Protein AF-A0AAV6KVK3-F1 (afdb_monomer)

Organism: NCBI:txid479676

Radius of gyration: 30.74 Å; Cα contacts (8 Å, |Δi|>4): 197; chains: 1; bounding box: 68×106×63 Å

Mean predicted aligned error: 17.05 Å

Sequence (224 aa):
MAGVLNLAPPPIFRPIPIRRHPKTTRFSIRSSAEVSETPLASVSTKEEEESKLGFAAPPNFKPPQPKRFSVRPDKILDIMGAALAIFFRLGTGALVSGYSGSLVAKNEIPPDKYALEIAGFKLKETSKLGPRPEKPIEIYEFESCPFCRKVREIVAVLDLDVLFYPCPRNGPNFRPKVGQMGGKQQFPYMVDPNTGVAMYESDDIIKYLVGKYGMCSYASVFSM

InterPro domains:
  IPR004045 Glutathione S-transferase, N-terminal [PF13417] (140-214)
  IPR004045 Glutathione S-transferase, N-terminal [PS50404] (135-217)
  IPR011767 Glutaredoxin active site [PS00195] (139-155)
  IPR036249 Thioredoxin-like superfamily [SSF52833] (136-216)

Secondary structure (DSSP, 8-state):
-------PPPP--PPP---------------------------------------PPPTT--PPP-------GGGHHHHHHHHHHHHHHHHGGGGSTTEEEEEE-TTSS-TTS--EEETTEEEEEEE--PPPPSSPEEEEE-TT-HHHHHHHHHHHHHT--EEEEE--TT-SSHHHHHHHHHSS--S-EEEETTTTEEE--HHHHHHHHHHHHS-TTTTTTS--

Solvent-accessible surface area (backbone atoms only — not comparable to full-atom values): 14871 Å² total; per-residue (Å²): 138,89,85,82,86,81,80,79,82,79,86,81,80,77,83,75,88,76,82,76,76,85,78,85,76,82,78,83,80,84,75,89,74,90,76,83,87,82,80,92,81,92,80,92,78,90,80,91,80,89,77,87,78,77,85,70,74,61,100,78,70,72,81,76,78,93,68,81,93,69,84,57,80,93,46,51,64,62,51,52,59,60,49,47,59,55,54,54,64,62,51,55,56,75,73,41,84,52,55,45,77,41,85,40,63,77,87,79,61,60,87,92,54,85,58,52,76,54,98,84,38,28,36,41,68,44,64,69,69,38,68,76,75,93,53,62,32,38,35,38,29,33,91,92,37,71,50,27,48,54,41,52,53,49,40,60,75,62,66,57,71,62,47,75,43,75,31,55,91,88,39,84,68,55,40,55,50,41,29,72,74,70,71,46,85,63,70,29,32,40,38,32,78,79,79,70,50,68,50,61,53,42,68,57,50,46,52,48,48,36,67,69,34,31,43,87,78,51,49,69,71,76,73,116

Nearest PDB structures (foldseek):
  1dug-assembly1_B  TM=7.288E-01  e=2.361E-03  Schistosoma japonicum
  4wr4-assembly1_A  TM=7.186E-01  e=2.515E-03  Schistosoma japonicum
  1m99-assembly1_A  TM=7.186E-01  e=4.734E-03  Schistosoma japonicum
  1u88-assembly1_B  TM=7.337E-01  e=6.097E-03  Schistosoma japonicum
  3d0z-assembly1_A-2  TM=7.111E-01  e=7.370E-03  Schistosoma japonicum

pLDDT: mean 75.21, std 20.69, range [25.39, 95.62]

Structure (mmCIF, N/CA/C/O backbone):
data_AF-A0AAV6KVK3-F1
#
_entry.id   AF-A0AAV6KVK3-F1
#
loop_
_atom_site.group_PDB
_atom_site.id
_atom_site.type_symbol
_atom_site.label_atom_id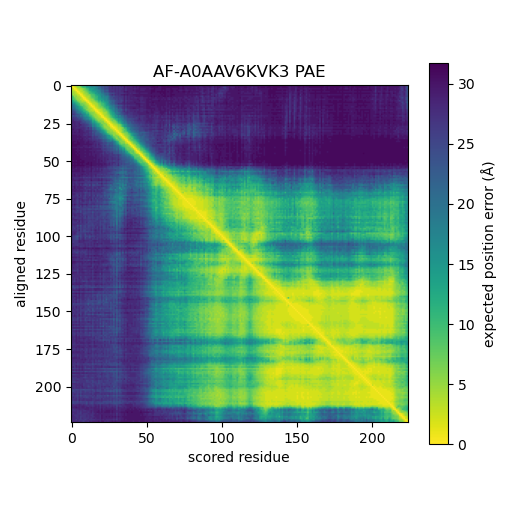
_atom_site.label_alt_id
_atom_site.label_comp_id
_atom_site.label_asym_id
_atom_site.label_entity_id
_atom_site.label_seq_id
_atom_site.pdbx_PDB_ins_code
_atom_site.Cartn_x
_atom_site.Cartn_y
_atom_site.Cartn_z
_atom_site.occupancy
_atom_site.B_iso_or_equiv
_atom_site.auth_seq_id
_atom_site.auth_comp_id
_atom_site.auth_asym_id
_atom_site.auth_atom_id
_atom_site.pdbx_PDB_model_num
ATOM 1 N N . MET A 1 1 ? -2.374 -56.422 3.377 1.00 42.97 1 MET A N 1
ATOM 2 C CA . MET A 1 1 ? -1.068 -56.297 2.699 1.00 42.97 1 MET A CA 1
ATOM 3 C C . MET A 1 1 ? -0.866 -54.831 2.378 1.00 42.97 1 MET A C 1
ATOM 5 O O . MET A 1 1 ? -1.620 -54.277 1.592 1.00 42.97 1 MET A O 1
ATOM 9 N N . ALA A 1 2 ? 0.029 -54.203 3.134 1.00 36.38 2 ALA A N 1
ATOM 10 C CA . ALA A 1 2 ? 0.294 -52.772 3.161 1.00 36.38 2 ALA A CA 1
ATOM 11 C C . ALA A 1 2 ? 1.208 -52.326 2.010 1.00 36.38 2 ALA A C 1
ATOM 13 O O . ALA A 1 2 ? 1.953 -53.137 1.466 1.00 36.38 2 ALA A O 1
ATOM 14 N N . GLY A 1 3 ? 1.196 -51.026 1.708 1.00 34.50 3 GLY A N 1
ATOM 15 C CA . GLY A 1 3 ? 2.191 -50.408 0.833 1.00 34.50 3 GLY A CA 1
ATOM 16 C C . GLY A 1 3 ? 1.940 -48.929 0.538 1.00 34.50 3 GLY A C 1
ATOM 17 O O . GLY A 1 3 ? 1.851 -48.561 -0.625 1.00 34.50 3 GLY A O 1
ATOM 18 N N . VAL A 1 4 ? 1.803 -48.080 1.565 1.00 43.75 4 VAL A N 1
ATOM 19 C CA . VAL A 1 4 ? 1.846 -46.614 1.399 1.00 43.75 4 VAL A CA 1
ATOM 20 C C . VAL A 1 4 ? 3.298 -46.172 1.570 1.00 43.75 4 VAL A C 1
ATOM 22 O O . VAL A 1 4 ? 3.869 -46.311 2.651 1.00 43.75 4 VAL A O 1
ATOM 25 N N . LEU A 1 5 ? 3.912 -45.679 0.494 1.00 42.28 5 LEU A N 1
ATOM 26 C CA . LEU A 1 5 ? 5.268 -45.133 0.512 1.00 42.28 5 LEU A CA 1
ATOM 27 C C . LEU A 1 5 ? 5.240 -43.722 1.118 1.00 42.28 5 LEU A C 1
ATOM 29 O O . LEU A 1 5 ? 4.904 -42.750 0.447 1.00 42.28 5 LEU A O 1
ATOM 33 N N . ASN A 1 6 ? 5.595 -43.623 2.400 1.00 38.41 6 ASN A N 1
ATOM 34 C CA . ASN A 1 6 ? 5.899 -42.361 3.071 1.00 38.41 6 ASN A CA 1
ATOM 35 C C . ASN A 1 6 ? 7.279 -41.862 2.617 1.00 38.41 6 ASN A C 1
ATOM 37 O O . ASN A 1 6 ? 8.305 -42.419 3.006 1.00 38.41 6 ASN A O 1
ATOM 41 N N . LEU A 1 7 ? 7.307 -40.799 1.813 1.00 49.25 7 LEU A N 1
ATOM 42 C CA . LEU A 1 7 ? 8.523 -40.038 1.528 1.00 49.25 7 LEU A CA 1
ATOM 43 C C . LEU A 1 7 ? 8.747 -39.024 2.657 1.00 49.25 7 LEU A C 1
ATOM 45 O O . LEU A 1 7 ? 7.951 -38.108 2.851 1.00 49.25 7 LEU A O 1
ATOM 49 N N . ALA A 1 8 ? 9.825 -39.210 3.418 1.00 58.47 8 ALA A N 1
ATOM 50 C CA . ALA A 1 8 ? 10.253 -38.274 4.451 1.00 58.47 8 ALA A CA 1
ATOM 51 C C . ALA A 1 8 ? 10.745 -36.947 3.829 1.00 58.47 8 ALA A C 1
ATOM 53 O O . ALA A 1 8 ? 11.408 -36.977 2.788 1.00 58.47 8 ALA A O 1
ATOM 54 N N . PRO A 1 9 ? 10.477 -35.784 4.452 1.00 60.78 9 PRO A N 1
ATOM 55 C CA . PRO A 1 9 ? 11.037 -34.515 4.001 1.00 60.78 9 PRO A CA 1
ATOM 56 C C . PRO A 1 9 ? 12.553 -34.451 4.280 1.00 60.78 9 PRO A C 1
ATOM 58 O O . PRO A 1 9 ? 13.013 -34.978 5.299 1.00 60.78 9 PRO A O 1
ATOM 61 N N . PRO A 1 10 ? 13.353 -33.806 3.409 1.00 54.22 10 PRO A N 1
ATOM 62 C CA . PRO A 1 10 ? 14.794 -33.685 3.608 1.00 54.22 10 PRO A CA 1
ATOM 63 C C . PRO A 1 10 ? 15.118 -32.771 4.805 1.00 54.22 10 PRO A C 1
ATOM 65 O O . PRO A 1 10 ? 14.350 -31.853 5.110 1.00 54.22 10 PRO A O 1
ATOM 68 N N . PRO A 1 11 ? 16.261 -32.975 5.487 1.00 50.62 11 PRO A N 1
ATOM 69 C CA . PRO A 1 11 ? 16.630 -32.172 6.643 1.00 50.62 11 PRO A CA 1
ATOM 70 C C . PRO A 1 11 ? 16.890 -30.717 6.236 1.00 50.62 11 PRO A C 1
ATOM 72 O O . PRO A 1 11 ? 17.689 -30.419 5.348 1.00 50.62 11 PRO A O 1
ATOM 75 N N . ILE A 1 12 ? 16.214 -29.810 6.937 1.00 58.47 12 ILE A N 1
ATOM 76 C CA . ILE A 1 12 ? 16.387 -28.361 6.849 1.00 58.47 12 ILE A CA 1
ATOM 77 C C . ILE A 1 12 ? 17.831 -28.026 7.244 1.00 58.47 12 ILE A C 1
ATOM 79 O O . ILE A 1 12 ? 18.221 -28.157 8.407 1.00 58.47 12 ILE A O 1
ATOM 83 N N . PHE A 1 13 ? 18.631 -27.585 6.274 1.00 47.28 13 PHE A N 1
ATOM 84 C CA . PHE A 1 13 ? 19.954 -27.019 6.521 1.00 47.28 13 PHE A CA 1
ATOM 85 C C . PHE A 1 13 ? 19.815 -25.783 7.422 1.00 47.28 13 PHE A C 1
ATOM 87 O O . PHE A 1 13 ? 19.277 -24.753 7.017 1.00 47.28 13 PHE A O 1
ATOM 94 N N . ARG A 1 14 ? 20.311 -25.877 8.661 1.00 54.59 14 ARG A N 1
ATOM 95 C CA . ARG A 1 14 ? 20.495 -24.715 9.542 1.00 54.59 14 ARG A CA 1
ATOM 96 C C . ARG A 1 14 ? 21.568 -23.794 8.943 1.00 54.59 14 ARG A C 1
ATOM 98 O O . ARG A 1 14 ? 22.664 -24.281 8.655 1.00 54.59 14 ARG A O 1
ATOM 105 N N . PRO A 1 15 ? 21.329 -22.479 8.804 1.00 46.59 15 PRO A N 1
ATOM 106 C CA . PRO A 1 15 ? 22.382 -21.561 8.404 1.00 46.59 15 PRO A CA 1
ATOM 107 C C . PRO A 1 15 ? 23.372 -21.378 9.562 1.00 46.59 15 PRO A C 1
ATOM 109 O O . PRO A 1 15 ? 23.010 -20.977 10.667 1.00 46.59 15 PRO A O 1
ATOM 112 N N . ILE A 1 16 ? 24.640 -21.685 9.298 1.00 53.94 16 ILE A N 1
ATOM 113 C CA . ILE A 1 16 ? 25.778 -21.365 10.167 1.00 53.94 16 ILE A CA 1
ATOM 114 C C . ILE A 1 16 ? 25.924 -19.831 10.207 1.00 53.94 16 ILE A C 1
ATOM 116 O O . ILE A 1 16 ? 25.876 -19.202 9.144 1.00 53.94 16 ILE A O 1
ATOM 120 N N . PRO A 1 17 ? 26.137 -19.193 11.374 1.00 41.12 17 PRO A N 1
ATOM 121 C CA . PRO A 1 17 ? 26.372 -17.757 11.434 1.00 41.12 17 PRO A CA 1
ATOM 122 C C . PRO A 1 17 ? 27.777 -17.449 10.899 1.00 41.12 17 PRO A C 1
ATOM 124 O O . PRO A 1 17 ? 28.766 -17.458 11.629 1.00 41.12 17 PRO A O 1
ATOM 127 N N . ILE A 1 18 ? 27.882 -17.172 9.599 1.00 45.62 18 ILE A N 1
ATOM 128 C CA . ILE A 1 18 ? 29.111 -16.644 9.003 1.00 45.62 18 ILE A CA 1
ATOM 129 C C . ILE A 1 18 ? 29.182 -15.154 9.336 1.00 45.62 18 ILE A C 1
ATOM 131 O O . ILE A 1 18 ? 28.531 -14.315 8.712 1.00 45.62 18 ILE A O 1
ATOM 135 N N . ARG A 1 19 ? 30.008 -14.822 10.330 1.00 47.38 19 ARG A N 1
ATOM 136 C CA . ARG A 1 19 ? 30.410 -13.454 10.664 1.00 47.38 19 ARG A CA 1
ATOM 137 C C . ARG A 1 19 ? 31.233 -12.877 9.506 1.00 47.38 19 ARG A C 1
ATOM 139 O O . ARG A 1 19 ? 32.449 -13.038 9.450 1.00 47.38 19 ARG A O 1
ATOM 146 N N . ARG A 1 20 ? 30.573 -12.220 8.549 1.00 43.16 20 ARG A N 1
ATOM 147 C CA . ARG A 1 20 ? 31.251 -11.466 7.485 1.00 43.16 20 ARG A CA 1
ATOM 148 C C . ARG A 1 20 ? 31.779 -10.155 8.066 1.00 43.16 20 ARG A C 1
ATOM 150 O O . ARG A 1 20 ? 31.014 -9.228 8.306 1.00 43.16 20 ARG A O 1
ATOM 157 N N . HIS A 1 21 ? 33.088 -10.072 8.281 1.00 49.44 21 HIS A N 1
ATOM 158 C CA . HIS A 1 21 ? 33.758 -8.778 8.389 1.00 49.44 21 HIS A CA 1
ATOM 159 C C . HIS A 1 21 ? 33.694 -8.082 7.020 1.00 49.44 21 HIS A C 1
ATOM 161 O O . HIS A 1 21 ? 34.119 -8.684 6.028 1.00 49.44 21 HIS A O 1
ATOM 167 N N . PRO A 1 22 ? 33.192 -6.840 6.923 1.00 44.16 22 PRO A N 1
ATOM 168 C CA . PRO A 1 22 ? 33.262 -6.098 5.677 1.00 44.16 22 PRO A CA 1
ATOM 169 C C . PRO A 1 22 ? 34.723 -5.707 5.431 1.00 44.16 22 PRO A C 1
ATOM 171 O O . PRO A 1 22 ? 35.272 -4.849 6.117 1.00 44.16 22 PRO A O 1
ATOM 174 N N . LYS A 1 23 ? 35.371 -6.337 4.446 1.00 43.97 23 LYS A N 1
ATOM 175 C CA . LYS A 1 23 ? 36.558 -5.746 3.822 1.00 43.97 23 LYS A CA 1
ATOM 176 C C . LYS A 1 23 ? 36.054 -4.647 2.896 1.00 43.97 23 LYS A C 1
ATOM 178 O O . LYS A 1 23 ? 35.509 -4.923 1.833 1.00 43.97 23 LYS A O 1
ATOM 183 N N . THR A 1 24 ? 36.194 -3.404 3.332 1.00 44.03 24 THR A N 1
ATOM 184 C CA . THR A 1 24 ? 35.988 -2.203 2.524 1.00 44.03 24 THR A CA 1
ATOM 185 C C . THR A 1 24 ? 37.084 -2.114 1.463 1.00 44.03 24 THR A C 1
ATOM 187 O O . THR A 1 24 ? 38.052 -1.372 1.597 1.00 44.03 24 THR A O 1
ATOM 190 N N . THR A 1 25 ? 36.952 -2.868 0.375 1.00 46.03 25 THR A N 1
ATOM 191 C CA . THR A 1 25 ? 37.690 -2.587 -0.857 1.00 46.03 25 THR A CA 1
ATOM 192 C C . THR A 1 25 ? 36.975 -1.459 -1.590 1.00 46.03 25 THR A C 1
ATOM 194 O O . THR A 1 25 ? 36.044 -1.671 -2.362 1.00 46.03 25 THR A O 1
ATOM 197 N N . ARG A 1 26 ? 37.398 -0.220 -1.316 1.00 41.06 26 ARG A N 1
ATOM 198 C CA . ARG A 1 26 ? 37.042 0.940 -2.140 1.00 41.06 26 ARG A CA 1
ATOM 199 C C . ARG A 1 26 ? 37.716 0.783 -3.505 1.00 41.06 26 ARG A C 1
ATOM 201 O O . ARG A 1 26 ? 38.859 1.191 -3.674 1.00 41.06 26 ARG A O 1
ATOM 208 N N . PHE A 1 27 ? 37.016 0.210 -4.477 1.00 43.81 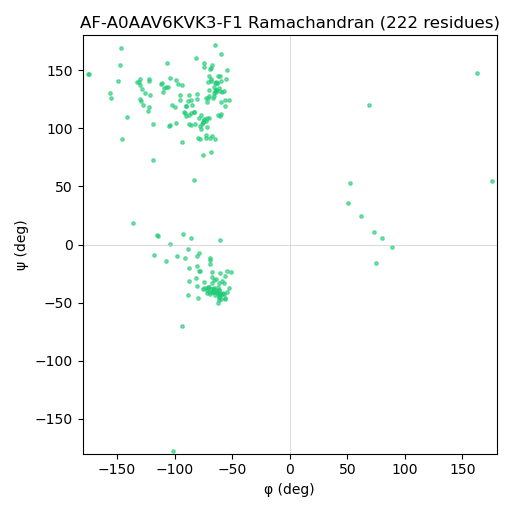27 PHE A N 1
ATOM 209 C CA . PHE A 1 27 ? 37.351 0.433 -5.880 1.00 43.81 27 PHE A CA 1
ATOM 210 C C . PHE A 1 27 ? 36.712 1.753 -6.312 1.00 43.81 27 PHE A C 1
ATOM 212 O O . PHE A 1 27 ? 35.501 1.852 -6.482 1.00 43.81 27 PHE A O 1
ATOM 219 N N . SER A 1 28 ? 37.542 2.790 -6.424 1.00 40.41 28 SER A N 1
ATOM 220 C CA . SER A 1 28 ? 37.165 4.055 -7.048 1.00 40.41 28 SER A CA 1
ATOM 221 C C . SER A 1 28 ? 37.229 3.878 -8.562 1.00 40.41 28 SER A C 1
ATOM 223 O O . SER A 1 28 ? 38.315 3.754 -9.127 1.00 40.41 28 SER A O 1
ATOM 225 N N . ILE A 1 29 ? 36.072 3.846 -9.222 1.00 47.53 29 ILE A N 1
ATOM 226 C CA . ILE A 1 29 ? 35.997 4.059 -10.667 1.00 47.53 29 ILE A CA 1
ATOM 227 C C . ILE A 1 29 ? 35.866 5.568 -10.860 1.00 47.53 29 ILE A C 1
ATOM 229 O O . ILE A 1 29 ? 34.814 6.156 -10.613 1.00 47.53 29 ILE A O 1
ATOM 233 N N . ARG A 1 30 ? 36.967 6.207 -11.264 1.00 35.94 30 ARG A N 1
ATOM 234 C CA . ARG A 1 30 ? 37.002 7.630 -11.603 1.00 35.94 30 ARG A CA 1
ATOM 235 C C . ARG A 1 30 ? 36.295 7.830 -12.945 1.00 35.94 30 ARG A C 1
ATOM 237 O O . ARG A 1 30 ? 36.893 7.668 -14.002 1.00 35.94 30 ARG A O 1
ATOM 244 N N . SER A 1 31 ? 35.009 8.159 -12.882 1.00 38.66 31 SER A N 1
ATOM 245 C CA . SER A 1 31 ? 34.254 8.726 -13.999 1.00 38.66 31 SER A CA 1
ATOM 246 C C . SER A 1 31 ? 34.711 10.168 -14.206 1.00 38.66 31 SER A C 1
ATOM 248 O O . SER A 1 31 ? 34.373 11.042 -13.409 1.00 38.66 31 SER A O 1
ATOM 250 N N . SER A 1 32 ? 35.483 10.428 -15.258 1.00 44.66 32 SER A N 1
ATOM 251 C CA . SER A 1 32 ? 35.727 11.793 -15.725 1.00 44.66 32 SER A CA 1
ATOM 252 C C . SER A 1 32 ? 34.506 12.255 -16.515 1.00 44.66 32 SER A C 1
ATOM 254 O O . SER A 1 32 ? 34.414 12.021 -17.717 1.00 44.66 32 SER A O 1
ATOM 256 N N . ALA A 1 33 ? 33.553 12.872 -15.823 1.00 41.25 33 ALA A N 1
ATOM 257 C CA . ALA A 1 33 ? 32.549 13.721 -16.442 1.00 41.25 33 ALA A CA 1
ATOM 258 C C . ALA A 1 33 ? 32.945 15.167 -16.132 1.00 41.25 33 ALA A C 1
ATOM 260 O O . ALA A 1 33 ? 32.767 15.636 -15.010 1.00 41.25 33 ALA A O 1
ATOM 261 N N . GLU A 1 34 ? 33.539 15.849 -17.108 1.00 35.62 34 GLU A N 1
ATOM 262 C CA . GLU A 1 34 ? 33.548 17.308 -17.114 1.00 35.62 34 GLU A CA 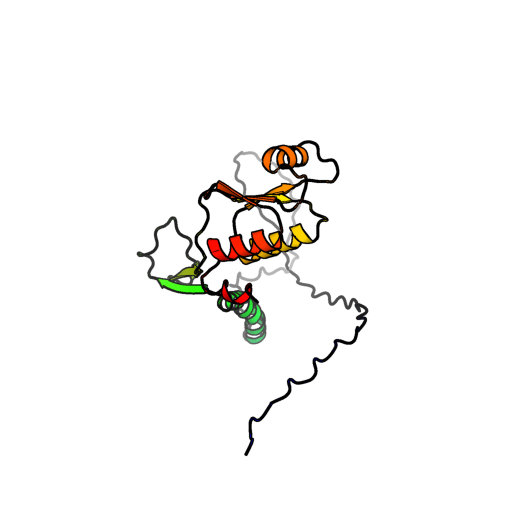1
ATOM 263 C C . GLU A 1 34 ? 32.140 17.756 -17.503 1.00 35.62 34 GLU A C 1
ATOM 265 O O . GLU A 1 34 ? 31.709 17.591 -18.644 1.00 35.62 34 GLU A O 1
ATOM 270 N N . VAL A 1 35 ? 31.408 18.275 -16.523 1.00 38.16 35 VAL A N 1
ATOM 271 C CA . VAL A 1 35 ? 30.172 19.021 -16.735 1.00 38.16 35 VAL A CA 1
ATOM 272 C C . VAL A 1 35 ? 30.441 20.405 -16.175 1.00 38.16 35 VAL A C 1
ATOM 274 O O . VAL A 1 35 ? 30.487 20.582 -14.962 1.00 38.16 35 VAL A O 1
ATOM 277 N N . SER A 1 36 ? 30.672 21.367 -17.064 1.00 33.94 36 SER A N 1
ATOM 278 C CA . SER A 1 36 ? 30.570 22.774 -16.700 1.00 33.94 36 SER A CA 1
ATOM 279 C C . SER A 1 36 ? 29.135 23.200 -16.966 1.00 33.94 36 SER A C 1
ATOM 281 O O . SER A 1 36 ? 28.620 23.069 -18.078 1.00 33.94 36 SER A O 1
ATOM 283 N N . GLU A 1 37 ? 28.489 23.630 -15.894 1.00 34.91 37 GLU A N 1
ATOM 284 C CA . GLU A 1 37 ? 27.109 24.071 -15.833 1.00 34.91 37 GLU A CA 1
ATOM 285 C C . GLU A 1 37 ? 26.867 25.264 -16.762 1.00 34.91 37 GLU A C 1
ATOM 287 O O . GLU A 1 37 ? 27.668 26.193 -16.852 1.00 34.91 37 GLU A O 1
ATOM 292 N N . THR A 1 38 ? 25.712 25.261 -17.412 1.00 40.56 38 THR A N 1
ATOM 293 C CA . THR A 1 38 ? 25.035 26.492 -17.813 1.00 40.56 38 THR A CA 1
ATOM 294 C C . THR A 1 38 ? 23.601 26.399 -17.317 1.00 40.56 38 THR A C 1
ATOM 296 O O . THR A 1 38 ? 22.945 25.382 -17.551 1.00 40.56 38 THR A O 1
ATOM 299 N N . PRO A 1 39 ? 23.070 27.458 -16.691 1.00 40.28 39 PRO A N 1
ATOM 300 C CA . PRO A 1 39 ? 21.661 27.755 -16.805 1.00 40.28 39 PRO A CA 1
ATOM 301 C C . PRO A 1 39 ? 21.462 29.019 -17.645 1.00 40.28 39 PRO A C 1
ATOM 303 O O . PRO A 1 39 ? 22.086 30.057 -17.430 1.00 40.28 39 PRO A O 1
ATOM 306 N N . LEU A 1 40 ? 20.554 28.905 -18.613 1.00 42.16 40 LEU A N 1
ATOM 307 C CA . LEU A 1 40 ? 19.901 30.030 -19.272 1.00 42.16 40 LEU A CA 1
ATOM 308 C C . LEU A 1 40 ? 19.050 30.809 -18.255 1.00 42.16 40 LEU A C 1
ATOM 310 O O . LEU A 1 40 ? 18.197 30.211 -17.602 1.00 42.16 40 LEU A O 1
ATOM 314 N N . ALA A 1 41 ? 19.172 32.137 -18.240 1.00 31.81 41 ALA A N 1
ATOM 315 C CA . ALA A 1 41 ? 18.045 33.042 -18.009 1.00 31.81 41 ALA A CA 1
ATOM 316 C C . ALA A 1 41 ? 18.324 34.415 -18.644 1.00 31.81 41 ALA A C 1
ATOM 318 O O . ALA A 1 41 ? 19.354 35.043 -18.424 1.00 31.81 41 ALA A O 1
ATOM 319 N N . SER A 1 42 ? 17.381 34.836 -19.474 1.00 41.94 42 SER A N 1
ATOM 320 C CA . SER A 1 42 ? 17.281 36.076 -20.244 1.00 41.94 42 SER A CA 1
ATOM 321 C C . SER A 1 42 ? 17.028 37.320 -19.385 1.00 41.94 42 SER A C 1
ATOM 323 O O . SER A 1 42 ? 16.059 37.288 -18.636 1.00 41.94 42 SER A O 1
ATOM 325 N N . VAL A 1 43 ? 17.759 38.427 -19.594 1.00 28.64 43 VAL A N 1
ATOM 326 C CA . VAL A 1 43 ? 17.309 39.818 -19.331 1.00 28.64 43 VAL A CA 1
ATOM 327 C C . VAL A 1 43 ? 18.116 40.804 -20.201 1.00 28.64 43 VAL A C 1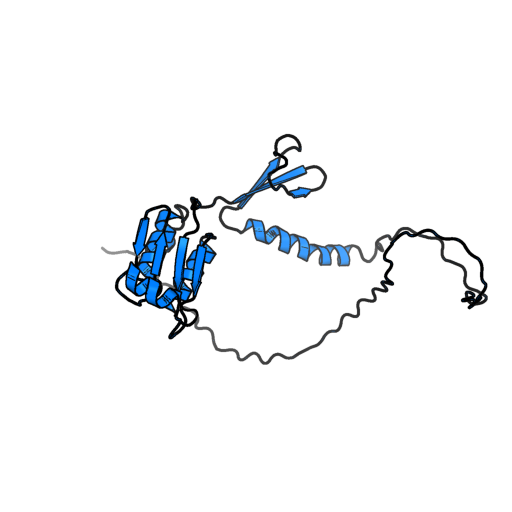
ATOM 329 O O . VAL A 1 43 ? 19.342 40.751 -20.240 1.00 28.64 43 VAL A O 1
ATOM 332 N N . SER A 1 44 ? 17.411 41.702 -20.900 1.00 38.91 44 SER A N 1
ATOM 333 C CA . SER A 1 44 ? 17.941 42.886 -21.599 1.00 38.91 44 SER A CA 1
ATOM 334 C C . SER A 1 44 ? 18.539 43.918 -20.641 1.00 38.91 44 SER A C 1
ATOM 336 O O . SER A 1 44 ? 17.848 44.265 -19.694 1.00 38.91 44 SER A O 1
ATOM 338 N N . THR A 1 45 ? 19.683 44.527 -20.988 1.00 25.39 45 THR A N 1
ATOM 339 C CA . THR A 1 45 ? 19.880 45.999 -21.060 1.00 25.39 45 THR A CA 1
ATOM 340 C C . THR A 1 45 ? 21.259 46.347 -21.631 1.00 25.39 45 THR A C 1
ATOM 342 O O . THR A 1 45 ? 22.222 45.611 -21.447 1.00 25.39 45 THR A O 1
ATOM 345 N N . LYS A 1 46 ? 21.306 47.464 -22.364 1.00 38.09 46 LYS A N 1
ATOM 346 C CA . LYS A 1 46 ? 22.491 48.113 -22.941 1.00 38.09 46 LYS A CA 1
ATOM 347 C C . LYS A 1 46 ? 23.484 48.540 -21.852 1.00 38.09 46 LYS A C 1
ATOM 349 O O . LYS A 1 46 ? 23.034 49.008 -20.817 1.00 38.09 46 LYS A O 1
ATOM 354 N N . GLU A 1 47 ? 24.779 48.457 -22.145 1.00 30.02 47 GLU A N 1
ATOM 355 C CA . GLU A 1 47 ? 25.754 49.566 -22.212 1.00 30.02 47 GLU A CA 1
ATOM 356 C C . GLU A 1 47 ? 27.188 49.019 -22.148 1.00 30.02 47 GLU A C 1
ATOM 358 O O . GLU A 1 47 ? 27.454 47.943 -21.617 1.00 30.02 47 GLU A O 1
ATOM 363 N N . GLU A 1 48 ? 28.070 49.734 -22.834 1.00 41.41 48 GLU A N 1
ATOM 364 C CA . GLU A 1 48 ? 29.493 49.471 -23.012 1.00 41.41 48 GLU A CA 1
ATOM 365 C C . GLU A 1 48 ? 30.234 49.521 -21.668 1.00 41.41 48 GLU A C 1
ATOM 367 O O . GLU A 1 48 ? 29.977 50.422 -20.884 1.00 41.41 48 GLU A O 1
ATOM 372 N N . GLU A 1 49 ? 31.182 48.608 -21.425 1.00 32.66 49 GLU A N 1
ATOM 373 C CA . GLU A 1 49 ? 32.543 48.979 -21.005 1.00 32.66 49 GLU A CA 1
ATOM 374 C C . GLU A 1 49 ? 33.486 47.769 -20.907 1.00 32.66 49 GLU A C 1
ATOM 376 O O . GLU A 1 49 ? 33.121 46.626 -20.633 1.00 32.66 49 GLU A O 1
ATOM 381 N N . GLU A 1 50 ? 34.739 48.054 -21.226 1.00 47.06 50 GLU A N 1
ATOM 382 C CA . GLU A 1 50 ? 35.829 47.152 -21.548 1.00 47.06 50 GLU A CA 1
ATOM 383 C C . GLU A 1 50 ? 36.487 46.552 -20.290 1.00 47.06 50 GLU A C 1
ATOM 385 O O . GLU A 1 50 ? 37.005 47.268 -19.441 1.00 47.06 50 GLU A O 1
ATOM 390 N N . SER A 1 51 ? 36.575 45.219 -20.199 1.00 36.31 51 SER A N 1
ATOM 391 C CA . SER A 1 51 ? 37.645 44.562 -19.429 1.00 36.31 51 SER A CA 1
ATOM 392 C C . SER A 1 51 ? 38.068 43.245 -20.089 1.00 36.31 51 SER A C 1
ATOM 394 O O . SER A 1 51 ? 37.528 42.162 -19.871 1.00 36.31 51 SER A O 1
ATOM 396 N N . LYS A 1 52 ? 39.072 43.353 -20.966 1.00 48.06 52 LYS A N 1
ATOM 397 C CA . LYS A 1 52 ? 39.765 42.226 -21.600 1.00 48.06 52 LYS A CA 1
ATOM 398 C C . LYS A 1 52 ? 40.602 41.469 -20.561 1.00 48.06 52 LYS A C 1
ATOM 400 O O . LYS A 1 52 ? 41.783 41.756 -20.392 1.00 48.06 52 LYS A O 1
ATOM 405 N N . LEU A 1 53 ? 40.037 40.440 -19.935 1.00 45.00 53 LEU A N 1
ATOM 406 C CA . LEU A 1 53 ? 40.830 39.293 -19.480 1.00 45.00 53 LEU A CA 1
ATOM 407 C C . LEU A 1 53 ? 40.792 38.239 -20.589 1.00 45.00 53 LEU A C 1
ATOM 409 O O . LEU A 1 53 ? 39.900 37.399 -20.669 1.00 45.00 53 LEU A O 1
ATOM 413 N N . GLY A 1 54 ? 41.740 38.365 -21.518 1.00 46.56 54 GLY A N 1
ATOM 414 C CA . GLY A 1 54 ? 41.843 37.515 -22.697 1.00 46.56 54 GLY A CA 1
ATOM 415 C C . GLY A 1 54 ? 42.302 36.108 -22.338 1.00 46.56 54 GLY A C 1
ATOM 416 O O . GLY A 1 54 ? 43.497 35.865 -22.187 1.00 46.56 54 GLY A O 1
ATOM 417 N N . PHE A 1 55 ? 41.371 35.156 -22.275 1.00 59.19 55 PHE A N 1
ATOM 418 C CA . PHE A 1 55 ? 41.718 33.741 -22.369 1.00 59.19 55 PHE A CA 1
ATOM 419 C C . PHE A 1 55 ? 42.029 33.418 -23.838 1.00 59.19 55 PHE A C 1
ATOM 421 O O . PHE A 1 55 ? 41.194 32.913 -24.587 1.00 59.19 55 PHE A O 1
ATOM 428 N N . ALA A 1 56 ? 43.219 33.811 -24.291 1.00 71.62 56 ALA A N 1
ATOM 429 C CA . ALA A 1 56 ? 43.701 33.456 -25.616 1.00 71.62 56 ALA A CA 1
ATOM 430 C C . ALA A 1 56 ? 44.070 31.969 -25.616 1.00 71.62 56 ALA A C 1
ATOM 432 O O . ALA A 1 56 ? 44.848 31.511 -24.777 1.00 71.62 56 ALA A O 1
ATOM 433 N N . ALA A 1 57 ? 43.503 31.208 -26.554 1.00 73.69 57 ALA A N 1
ATOM 434 C CA . ALA A 1 57 ? 43.902 29.824 -26.759 1.00 73.69 57 ALA A CA 1
ATOM 435 C C . ALA A 1 57 ? 45.425 29.764 -27.010 1.00 73.69 57 ALA A C 1
ATOM 437 O O . ALA A 1 57 ? 45.966 30.664 -27.661 1.00 73.69 57 ALA A O 1
ATOM 438 N N . PRO A 1 58 ? 46.137 28.742 -26.497 1.00 83.00 58 PRO A N 1
ATOM 439 C CA . PRO A 1 58 ? 47.583 28.649 -26.659 1.00 83.00 58 PRO A CA 1
ATOM 440 C C . PRO A 1 58 ? 47.963 28.719 -28.147 1.00 83.00 58 PRO A C 1
ATOM 442 O O . PRO A 1 58 ? 47.183 28.260 -28.986 1.00 83.00 58 PRO A O 1
ATOM 445 N N . PRO A 1 59 ? 49.157 29.239 -28.492 1.00 80.38 59 PRO A N 1
ATOM 446 C CA . PRO A 1 59 ? 49.535 29.676 -29.847 1.00 80.38 59 PRO A CA 1
ATOM 447 C C . PRO A 1 59 ? 49.517 28.597 -30.954 1.00 80.38 59 PRO A C 1
ATOM 449 O O . PRO A 1 59 ? 49.860 28.889 -32.091 1.00 80.38 59 PRO A O 1
ATOM 452 N N . ASN A 1 60 ? 49.094 27.363 -30.658 1.00 80.75 60 ASN A N 1
ATOM 453 C CA . ASN A 1 60 ? 48.928 26.252 -31.599 1.00 80.75 60 ASN A CA 1
ATOM 454 C C . ASN A 1 60 ? 47.613 25.460 -31.402 1.00 80.75 60 ASN A C 1
ATOM 456 O O . ASN A 1 60 ? 47.501 24.319 -31.858 1.00 80.75 60 ASN A O 1
ATOM 460 N N . PHE A 1 61 ? 46.605 26.016 -30.722 1.00 81.81 61 PHE A N 1
ATOM 461 C CA . PHE A 1 61 ? 45.324 25.332 -30.524 1.00 81.81 61 PHE A CA 1
ATOM 462 C C . PHE A 1 61 ? 44.489 25.347 -31.808 1.00 81.81 61 PHE A C 1
ATOM 464 O O . PHE A 1 61 ? 43.906 26.361 -32.186 1.00 81.81 61 PHE A O 1
ATOM 471 N N . LYS A 1 62 ? 44.412 24.199 -32.484 1.00 84.00 62 LYS A N 1
ATOM 472 C CA . LYS A 1 62 ? 43.463 23.990 -33.580 1.00 84.00 62 LYS A CA 1
ATOM 473 C C . LYS A 1 62 ? 42.138 23.521 -32.974 1.00 84.00 62 LYS A C 1
ATOM 475 O O . LYS A 1 62 ? 42.121 22.413 -32.434 1.00 84.00 62 LYS A O 1
ATOM 480 N N . PRO A 1 63 ? 41.048 24.310 -33.038 1.00 82.81 63 PRO A N 1
ATOM 481 C CA . PRO A 1 63 ? 39.765 23.858 -32.524 1.00 82.81 63 PRO A CA 1
ATOM 482 C C . PRO A 1 63 ? 39.353 22.589 -33.287 1.00 82.81 63 PRO A C 1
ATOM 484 O O . PRO A 1 63 ? 39.318 22.606 -34.523 1.00 82.81 63 PRO A O 1
ATOM 487 N N . PRO A 1 64 ? 39.102 21.462 -32.598 1.00 83.81 64 PRO A N 1
ATOM 488 C CA . PRO A 1 64 ? 38.663 20.251 -33.268 1.00 83.81 64 PRO A CA 1
ATOM 489 C C . PRO A 1 64 ? 37.295 20.501 -33.901 1.00 83.81 64 PRO A C 1
ATOM 491 O O . PRO A 1 64 ? 36.432 21.148 -33.306 1.00 83.81 64 PRO A O 1
ATOM 494 N N . GLN A 1 65 ? 37.086 19.986 -35.112 1.00 85.50 65 GLN A N 1
ATOM 495 C CA . GLN A 1 65 ? 35.777 20.094 -35.748 1.00 85.50 65 GLN A CA 1
ATOM 496 C C . GLN A 1 65 ? 34.730 19.370 -34.888 1.00 85.50 65 GLN A C 1
ATOM 498 O O . GLN A 1 65 ? 34.990 18.248 -34.435 1.00 85.50 65 GLN A O 1
ATOM 503 N N . PRO A 1 66 ? 33.553 19.977 -34.659 1.00 87.19 66 PRO A N 1
ATOM 504 C CA . PRO A 1 66 ? 32.504 19.359 -33.866 1.00 87.19 66 PRO A CA 1
ATOM 505 C C . PRO A 1 66 ? 32.052 18.068 -34.553 1.00 87.19 66 PRO A C 1
ATOM 507 O O . PRO A 1 66 ? 31.455 18.082 -35.628 1.00 87.19 66 PRO A O 1
ATOM 510 N N . LYS A 1 67 ? 32.357 16.929 -33.932 1.00 84.88 67 LYS A N 1
ATOM 511 C CA . LYS A 1 67 ? 31.954 15.605 -34.405 1.00 84.88 67 LYS A CA 1
ATOM 512 C C . LYS A 1 67 ? 30.866 15.067 -33.491 1.00 84.88 67 LYS A C 1
ATOM 514 O O . LYS A 1 67 ? 30.987 15.136 -32.270 1.00 84.88 67 LYS A O 1
ATOM 519 N N . ARG A 1 68 ? 29.813 14.489 -34.074 1.00 87.62 68 ARG A N 1
ATOM 520 C CA . ARG A 1 68 ? 28.762 13.818 -33.301 1.00 87.62 68 ARG A CA 1
ATOM 521 C C . ARG A 1 68 ? 29.385 12.687 -32.484 1.00 87.62 68 ARG A C 1
ATOM 523 O O . ARG A 1 68 ? 30.134 11.868 -33.025 1.00 87.62 68 ARG A O 1
ATOM 530 N N . PHE A 1 69 ? 29.066 12.640 -31.193 1.00 84.62 69 PHE A N 1
ATOM 531 C CA . PHE A 1 69 ? 29.479 11.539 -30.333 1.00 84.62 69 PHE A CA 1
ATOM 532 C C . PHE A 1 69 ? 28.988 10.219 -30.938 1.00 84.62 69 PHE A C 1
ATOM 534 O O . PHE A 1 69 ? 27.794 10.023 -31.159 1.00 84.62 69 PHE A O 1
ATOM 541 N N . SER A 1 70 ? 29.937 9.344 -31.262 1.00 84.88 70 SER A N 1
ATOM 542 C CA . SER A 1 70 ? 29.698 7.998 -31.778 1.00 84.88 70 SER A CA 1
ATOM 543 C C . SER A 1 70 ? 30.379 7.011 -30.846 1.00 84.88 70 SER A C 1
ATOM 545 O O . SER A 1 70 ? 31.468 7.266 -30.327 1.00 84.88 70 SER A O 1
ATOM 547 N N . VAL A 1 71 ? 29.708 5.892 -30.602 1.00 88.75 71 VAL A N 1
ATOM 548 C CA . VAL A 1 71 ? 30.281 4.791 -29.835 1.00 88.75 71 VAL A CA 1
ATOM 549 C C . VAL A 1 71 ? 31.473 4.236 -30.612 1.00 88.75 71 VAL A C 1
ATOM 551 O O . VAL A 1 71 ? 31.376 4.002 -31.816 1.00 88.75 71 VAL A O 1
ATOM 554 N N . ARG A 1 72 ? 32.607 4.030 -29.934 1.00 88.38 72 ARG A N 1
ATOM 555 C CA . ARG A 1 72 ? 33.755 3.356 -30.551 1.00 88.38 72 ARG A CA 1
ATOM 556 C C . ARG A 1 72 ? 33.362 1.911 -30.879 1.00 88.38 72 ARG A C 1
ATOM 558 O O . ARG A 1 72 ? 32.828 1.248 -29.986 1.00 88.38 72 ARG A O 1
ATOM 565 N N . PRO A 1 73 ? 33.644 1.406 -32.092 1.00 87.88 73 PRO A N 1
ATOM 566 C CA . PRO A 1 73 ? 33.250 0.052 -32.485 1.00 87.88 73 PRO A CA 1
ATOM 567 C C . PRO A 1 73 ? 33.804 -1.017 -31.529 1.00 87.88 73 PRO A C 1
ATOM 569 O O . PRO A 1 73 ? 33.103 -1.962 -31.185 1.00 87.88 73 PRO A O 1
ATOM 572 N N . ASP A 1 74 ? 34.995 -0.790 -30.976 1.00 92.62 74 ASP A N 1
ATOM 573 C CA . ASP A 1 74 ? 35.663 -1.699 -30.034 1.00 92.62 74 ASP A CA 1
ATOM 574 C C . ASP A 1 74 ? 34.984 -1.788 -28.651 1.00 92.62 74 ASP A C 1
ATOM 576 O O . ASP A 1 74 ? 35.335 -2.638 -27.836 1.00 92.62 74 ASP A O 1
ATOM 580 N N . LYS A 1 75 ? 34.038 -0.887 -28.347 1.00 90.62 75 LYS A N 1
ATOM 581 C CA . LYS A 1 75 ? 33.374 -0.761 -27.035 1.00 90.62 75 LYS A CA 1
ATOM 582 C C . LYS A 1 75 ? 31.882 -1.082 -27.052 1.00 90.62 75 LYS A C 1
ATOM 584 O O . LYS A 1 75 ? 31.212 -0.915 -26.037 1.00 90.62 75 LYS A O 1
ATOM 589 N N . ILE A 1 76 ? 31.360 -1.584 -28.171 1.00 92.19 76 ILE A N 1
ATOM 590 C CA . ILE A 1 76 ? 29.938 -1.928 -28.305 1.00 92.19 76 ILE A CA 1
ATOM 591 C C . ILE A 1 76 ? 29.535 -3.014 -27.296 1.00 92.19 76 ILE A C 1
ATOM 593 O O . ILE A 1 76 ? 28.501 -2.883 -26.646 1.00 92.19 76 ILE A O 1
ATOM 597 N N . LEU A 1 77 ? 30.368 -4.044 -27.107 1.00 91.50 77 LEU A N 1
ATOM 598 C CA . LEU A 1 77 ? 30.082 -5.134 -26.165 1.00 91.50 77 LEU A CA 1
ATOM 599 C C . LEU A 1 77 ? 30.076 -4.670 -24.703 1.00 91.50 77 LEU A C 1
ATOM 601 O O . LEU A 1 77 ? 29.180 -5.059 -23.960 1.00 91.50 77 LEU A O 1
ATOM 605 N N . ASP A 1 78 ? 31.005 -3.796 -24.306 1.00 90.38 78 ASP A N 1
ATOM 606 C CA . ASP A 1 78 ? 31.040 -3.226 -22.950 1.00 90.38 78 ASP A CA 1
ATOM 607 C C . ASP A 1 78 ? 29.762 -2.421 -22.657 1.00 90.38 78 ASP A C 1
ATOM 609 O O . ASP A 1 78 ? 29.195 -2.500 -21.568 1.00 90.38 78 ASP A O 1
ATOM 613 N N . ILE A 1 79 ? 29.269 -1.680 -23.654 1.00 92.38 79 ILE A N 1
ATOM 614 C CA . ILE A 1 79 ? 28.038 -0.887 -23.542 1.00 92.38 79 ILE A CA 1
ATOM 615 C C . ILE A 1 79 ? 26.804 -1.790 -23.508 1.00 92.38 79 ILE A C 1
ATOM 617 O O . ILE A 1 79 ? 25.907 -1.559 -22.698 1.00 92.38 79 ILE A O 1
ATOM 621 N N . MET A 1 80 ? 26.755 -2.839 -24.333 1.00 89.56 80 MET A N 1
ATOM 622 C CA . MET A 1 80 ? 25.672 -3.825 -24.282 1.00 89.56 80 MET A CA 1
ATOM 623 C C . MET A 1 80 ? 25.642 -4.569 -22.943 1.00 89.56 80 MET A C 1
ATOM 625 O O . MET A 1 80 ? 24.572 -4.738 -22.360 1.00 89.56 80 MET A O 1
ATOM 629 N N . GLY A 1 81 ? 26.809 -4.950 -22.419 1.00 93.31 81 GLY A N 1
ATOM 630 C CA . GLY A 1 81 ? 26.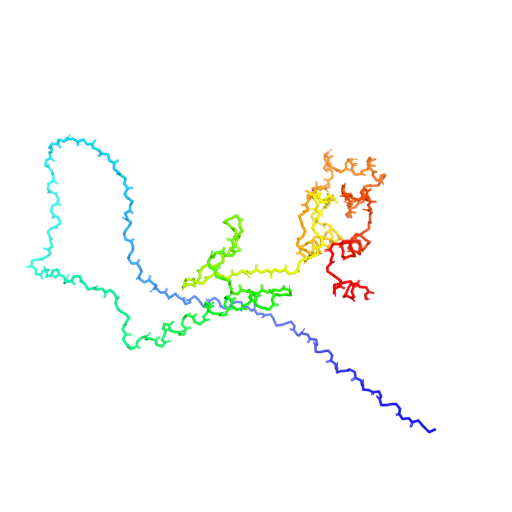945 -5.553 -21.095 1.00 93.31 81 GLY A CA 1
ATOM 631 C C . GLY A 1 81 ? 26.490 -4.612 -19.978 1.00 93.31 81 GLY A C 1
ATOM 632 O O . GLY A 1 81 ? 25.782 -5.038 -19.069 1.00 93.31 81 GLY A O 1
ATOM 633 N N . ALA A 1 82 ? 26.810 -3.319 -20.070 1.00 91.69 82 ALA A N 1
ATOM 634 C CA . ALA A 1 82 ? 26.328 -2.316 -19.121 1.00 91.69 82 ALA A CA 1
ATOM 635 C C . ALA A 1 82 ? 24.803 -2.100 -19.212 1.00 91.69 82 ALA A C 1
ATOM 637 O O . ALA A 1 82 ? 24.132 -1.965 -18.187 1.00 91.69 82 ALA A O 1
ATOM 638 N N . ALA A 1 83 ? 24.236 -2.119 -20.422 1.00 92.62 83 ALA A N 1
ATOM 639 C CA . ALA A 1 83 ? 22.796 -1.976 -20.647 1.00 92.62 83 ALA A CA 1
ATOM 640 C C . ALA A 1 83 ? 21.985 -3.174 -20.123 1.00 92.62 83 ALA A C 1
ATOM 642 O O . ALA A 1 83 ? 20.813 -3.019 -19.780 1.00 92.62 83 ALA A O 1
ATOM 643 N N . LEU A 1 84 ? 22.605 -4.350 -19.989 1.00 91.38 84 LEU A N 1
ATOM 644 C CA . LEU A 1 84 ? 21.993 -5.558 -19.431 1.00 91.38 84 LEU A CA 1
ATOM 645 C C . LEU A 1 84 ? 21.350 -5.311 -18.051 1.00 91.38 84 LEU A C 1
ATOM 647 O O . LEU A 1 84 ? 20.271 -5.826 -17.764 1.00 91.38 84 LEU A O 1
ATOM 651 N N . ALA A 1 85 ? 21.970 -4.473 -17.212 1.00 87.31 85 ALA A N 1
ATOM 652 C CA . ALA A 1 85 ? 21.433 -4.115 -15.898 1.00 87.31 85 ALA A CA 1
ATOM 653 C C . ALA A 1 85 ? 20.070 -3.407 -15.989 1.00 87.31 85 ALA A C 1
ATOM 655 O O . ALA A 1 85 ? 19.211 -3.601 -15.129 1.00 87.31 85 ALA A O 1
ATOM 656 N N . ILE A 1 86 ? 19.849 -2.620 -17.046 1.00 87.81 86 ILE A N 1
ATOM 657 C CA . ILE A 1 86 ? 18.578 -1.931 -17.299 1.00 87.81 86 ILE A CA 1
ATOM 658 C C . ILE A 1 86 ? 17.501 -2.953 -17.667 1.00 87.81 86 ILE A C 1
ATOM 660 O O . ILE A 1 86 ? 16.396 -2.881 -17.136 1.00 87.81 86 ILE A O 1
ATOM 664 N N . PHE A 1 87 ? 17.830 -3.946 -18.498 1.00 85.56 87 PHE A N 1
ATOM 665 C CA . PHE A 1 87 ? 16.896 -5.018 -18.850 1.00 85.56 87 PHE A CA 1
ATOM 666 C C . PHE A 1 87 ? 16.469 -5.833 -17.635 1.00 85.56 87 PHE A C 1
ATOM 668 O O . PHE A 1 87 ? 15.278 -6.064 -17.457 1.00 85.56 87 PHE A O 1
ATOM 675 N N . PHE A 1 88 ? 17.402 -6.220 -16.763 1.00 86.69 88 PHE A N 1
ATOM 676 C CA . PHE A 1 88 ? 17.040 -6.939 -15.540 1.00 86.69 88 PHE A CA 1
ATOM 677 C C . PHE A 1 88 ? 16.227 -6.075 -14.577 1.00 86.69 88 PHE A C 1
ATOM 679 O O . PHE A 1 88 ? 15.267 -6.570 -13.993 1.00 86.69 88 PHE A O 1
ATOM 686 N N . ARG A 1 89 ? 16.552 -4.782 -14.459 1.00 86.75 89 ARG A N 1
ATOM 687 C CA . ARG A 1 89 ? 15.811 -3.838 -13.613 1.00 86.75 89 ARG A CA 1
ATOM 688 C C . ARG A 1 89 ? 14.377 -3.613 -14.101 1.00 86.7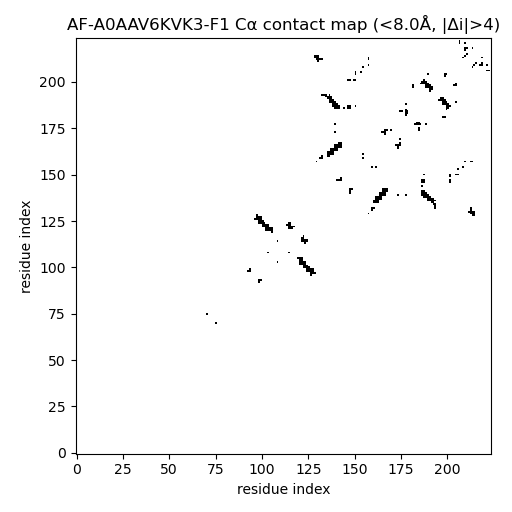5 89 ARG A C 1
ATOM 690 O O . ARG A 1 89 ? 13.467 -3.548 -13.279 1.00 86.75 89 ARG A O 1
ATOM 697 N N . LEU A 1 90 ? 14.170 -3.508 -15.413 1.00 82.38 90 LEU A N 1
ATOM 698 C CA . LEU A 1 90 ? 12.833 -3.398 -16.005 1.00 82.38 90 LEU A CA 1
ATOM 699 C C . LEU A 1 90 ? 12.094 -4.743 -15.975 1.00 82.38 90 LEU A C 1
ATOM 701 O O . LEU A 1 90 ? 10.902 -4.791 -15.689 1.00 82.38 90 LEU A O 1
ATOM 705 N N . GLY A 1 91 ? 12.809 -5.848 -16.190 1.00 82.81 91 GLY A N 1
ATOM 706 C CA . GLY A 1 91 ? 12.248 -7.197 -16.215 1.00 82.81 91 GLY A CA 1
ATOM 707 C C . GLY A 1 91 ? 11.735 -7.682 -14.860 1.00 82.81 91 GLY A C 1
ATOM 708 O O . GLY A 1 91 ? 10.779 -8.451 -14.821 1.00 82.81 91 GLY A O 1
ATOM 709 N N . THR A 1 92 ? 12.296 -7.204 -13.742 1.00 81.62 92 THR A N 1
ATOM 710 C CA . THR A 1 92 ? 11.833 -7.585 -12.394 1.00 81.62 92 THR A CA 1
ATOM 711 C C . THR A 1 92 ? 10.345 -7.315 -12.149 1.00 81.62 92 THR A C 1
ATOM 713 O O . THR A 1 92 ? 9.726 -8.046 -11.380 1.00 81.62 92 THR A O 1
ATOM 716 N N . GLY A 1 93 ? 9.747 -6.331 -12.832 1.00 74.25 93 GLY A N 1
ATOM 717 C CA . GLY A 1 93 ? 8.313 -6.039 -12.734 1.00 74.25 93 GLY A CA 1
ATOM 718 C C . GLY A 1 93 ? 7.413 -7.175 -13.237 1.00 74.25 93 GLY A C 1
ATOM 719 O O . GLY A 1 93 ? 6.333 -7.384 -12.695 1.00 74.25 93 GLY A O 1
ATOM 720 N N . ALA A 1 94 ? 7.881 -7.980 -14.198 1.00 78.88 94 ALA A N 1
ATOM 721 C CA . ALA A 1 94 ? 7.117 -9.107 -14.739 1.00 78.88 94 ALA A CA 1
ATOM 722 C C . ALA A 1 94 ? 6.931 -10.261 -13.735 1.00 78.88 94 ALA A C 1
ATOM 724 O O . ALA A 1 94 ? 6.068 -11.113 -13.929 1.00 78.88 94 ALA A O 1
ATOM 725 N N . LEU A 1 95 ? 7.730 -10.295 -12.663 1.00 76.81 95 LEU A N 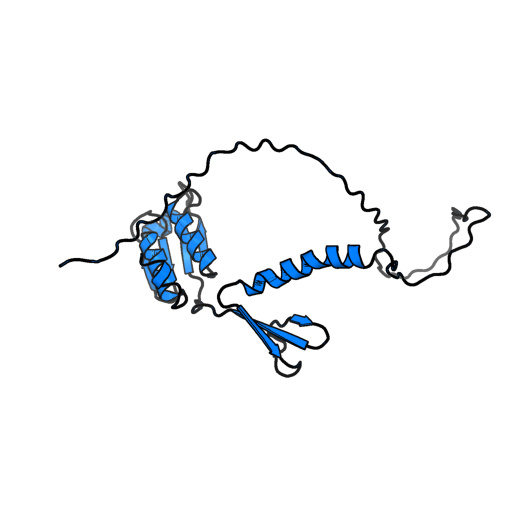1
ATOM 726 C CA . LEU A 1 95 ? 7.607 -11.278 -11.583 1.00 76.81 95 LEU A CA 1
ATOM 727 C C . LEU A 1 95 ? 6.638 -10.824 -10.479 1.00 76.81 95 LEU A C 1
ATOM 729 O O . LEU A 1 95 ? 6.385 -11.577 -9.538 1.00 76.81 95 LEU A O 1
ATOM 733 N N . VAL A 1 96 ? 6.095 -9.605 -10.571 1.00 75.94 96 VAL A N 1
ATOM 734 C CA . VAL A 1 96 ? 5.098 -9.103 -9.623 1.00 75.94 96 VAL A CA 1
ATOM 735 C C . VAL A 1 96 ? 3.780 -9.840 -9.851 1.00 75.94 96 VAL A C 1
ATOM 737 O O . VAL A 1 96 ? 3.250 -9.886 -10.963 1.00 75.94 96 VAL A O 1
ATOM 740 N N . SER A 1 97 ? 3.241 -10.419 -8.777 1.00 70.62 97 SER A N 1
ATOM 741 C CA . SER A 1 97 ? 1.955 -11.118 -8.798 1.00 70.62 97 SER A CA 1
ATOM 742 C C . SER A 1 97 ? 0.864 -10.228 -9.397 1.00 70.62 97 SER A C 1
ATOM 744 O O . SER A 1 97 ? 0.630 -9.114 -8.933 1.00 70.62 97 SER A O 1
ATOM 746 N N . GLY A 1 98 ? 0.199 -10.721 -10.441 1.00 74.19 98 GLY A N 1
ATOM 747 C CA . GLY A 1 98 ? -0.906 -10.013 -11.083 1.00 74.19 98 GLY A CA 1
ATOM 748 C C . GLY A 1 98 ? -0.508 -8.912 -12.069 1.00 74.19 98 GLY A C 1
ATOM 749 O O . GLY A 1 98 ? -1.421 -8.248 -12.562 1.00 74.19 98 GLY A O 1
ATOM 750 N N . TYR A 1 99 ? 0.782 -8.727 -12.389 1.00 83.38 99 TYR A N 1
ATOM 751 C CA . TYR A 1 99 ? 1.217 -7.824 -13.461 1.00 83.38 99 TYR A CA 1
ATOM 752 C C . TYR A 1 99 ? 0.734 -8.320 -14.832 1.00 83.38 99 TYR A C 1
ATOM 754 O O . TYR A 1 99 ? 0.887 -9.487 -15.191 1.00 83.38 99 TYR A O 1
ATOM 762 N N . SER A 1 100 ? 0.150 -7.415 -15.610 1.00 82.19 100 SER A N 1
ATOM 763 C CA . SER A 1 100 ? -0.327 -7.649 -16.968 1.00 82.19 100 SER A CA 1
ATOM 764 C C . SER A 1 100 ? -0.039 -6.415 -17.817 1.00 82.19 100 SER A C 1
ATOM 766 O O . SER A 1 100 ? -0.668 -5.368 -17.640 1.00 82.19 100 SER A O 1
ATOM 768 N N . GLY A 1 101 ? 0.903 -6.544 -18.751 1.00 84.38 101 GLY A N 1
ATOM 769 C CA . GLY A 1 101 ? 1.212 -5.531 -19.758 1.00 84.38 101 GLY A CA 1
ATOM 770 C C . GLY A 1 101 ? 0.464 -5.813 -21.060 1.00 84.38 101 GLY A C 1
ATOM 771 O O . GLY A 1 101 ? 0.528 -6.921 -21.587 1.00 84.38 101 GLY A O 1
ATOM 772 N N . SER A 1 102 ? -0.241 -4.816 -21.590 1.00 82.38 102 SER A N 1
ATOM 773 C CA . SER A 1 102 ? -0.882 -4.884 -22.908 1.00 82.38 102 SER A CA 1
ATOM 774 C C . SER A 1 102 ? -0.348 -3.770 -23.801 1.00 82.38 102 SER A C 1
ATOM 776 O O . SER A 1 102 ? -0.302 -2.609 -23.398 1.00 82.38 102 SER A O 1
ATOM 778 N N . LEU A 1 103 ? 0.097 -4.127 -25.006 1.00 83.06 103 LEU A N 1
ATOM 779 C CA . LEU A 1 103 ? 0.529 -3.161 -26.012 1.00 83.06 103 LEU A CA 1
ATOM 780 C C . LEU A 1 103 ? -0.709 -2.656 -26.742 1.00 83.06 103 LEU A C 1
ATOM 782 O O . LEU A 1 103 ? -1.397 -3.426 -27.409 1.00 83.06 103 LEU A O 1
ATOM 786 N N . VAL A 1 104 ? -1.002 -1.372 -26.576 1.00 80.88 104 VAL A N 1
ATOM 787 C CA . VAL A 1 104 ? -2.217 -0.741 -27.084 1.00 80.88 104 VAL A CA 1
ATOM 788 C C . VAL A 1 104 ? -1.832 0.419 -28.008 1.00 80.88 104 VAL A C 1
ATOM 790 O O . VAL A 1 104 ? -0.849 1.131 -27.778 1.00 80.88 104 VAL A O 1
ATOM 793 N N . ALA A 1 105 ? -2.588 0.604 -29.093 1.00 78.31 105 ALA A N 1
ATOM 794 C CA . ALA A 1 105 ? -2.364 1.699 -30.032 1.00 78.31 105 ALA A CA 1
ATOM 795 C C . ALA A 1 105 ? -2.673 3.065 -29.385 1.00 78.31 105 ALA A C 1
ATOM 797 O O . ALA A 1 105 ? -3.478 3.176 -28.461 1.00 78.31 105 ALA A O 1
ATOM 798 N N . LYS A 1 106 ? -2.050 4.139 -29.891 1.00 71.12 106 LYS A N 1
ATOM 799 C CA . LYS A 1 106 ? -2.067 5.485 -29.277 1.00 71.12 106 LYS A CA 1
ATOM 800 C C . LYS A 1 106 ? -3.462 6.064 -28.990 1.00 71.12 106 LYS A C 1
ATOM 802 O O . LYS A 1 106 ? -3.563 6.918 -28.105 1.00 71.12 106 LYS A O 1
ATOM 807 N N . ASN A 1 107 ? -4.483 5.586 -29.700 1.00 73.88 107 ASN A N 1
ATOM 808 C CA . ASN A 1 107 ? -5.837 6.139 -29.737 1.00 73.88 107 ASN A CA 1
ATOM 809 C C . ASN A 1 107 ? -6.792 5.533 -28.692 1.00 73.88 107 ASN A C 1
ATOM 811 O O . ASN A 1 107 ? -7.872 6.071 -28.486 1.00 73.88 107 ASN A O 1
ATOM 815 N N . GLU A 1 108 ? -6.417 4.433 -28.033 1.00 77.75 108 GLU A N 1
ATOM 816 C CA . GLU A 1 108 ? -7.319 3.695 -27.130 1.00 77.75 108 GLU A CA 1
ATOM 817 C C . GLU A 1 108 ? -7.134 4.038 -25.640 1.00 77.75 108 GLU A C 1
ATOM 819 O O . GLU A 1 108 ? -7.949 3.642 -24.806 1.00 77.75 108 GLU A O 1
ATOM 824 N N . ILE A 1 109 ? -6.080 4.778 -25.274 1.00 74.94 109 ILE A N 1
ATOM 825 C CA . ILE A 1 109 ? -5.803 5.129 -23.873 1.00 74.94 109 ILE A CA 1
ATOM 826 C C . ILE A 1 109 ? -6.220 6.583 -23.611 1.00 74.94 109 ILE A C 1
ATOM 828 O O . ILE A 1 109 ? -5.656 7.478 -24.250 1.00 74.94 109 ILE A O 1
ATOM 832 N N . PRO A 1 110 ? -7.160 6.839 -22.677 1.00 79.25 110 PRO A N 1
ATOM 833 C CA . PRO A 1 110 ? -7.542 8.198 -22.310 1.00 79.25 110 PRO A CA 1
ATOM 834 C C . PRO A 1 110 ? -6.341 8.947 -21.706 1.00 79.25 110 PRO A C 1
ATOM 836 O O . PRO A 1 110 ? -5.539 8.327 -21.004 1.00 79.25 110 PRO A O 1
ATOM 839 N N . PRO A 1 111 ? -6.211 10.262 -21.950 1.00 77.75 111 PRO A N 1
ATOM 840 C CA . PRO A 1 111 ? -5.052 11.053 -21.524 1.00 77.75 111 PRO A CA 1
ATOM 841 C C . PRO A 1 111 ? -4.853 11.081 -20.001 1.00 77.75 111 PRO A C 1
ATOM 843 O O . PRO A 1 111 ? -3.726 11.235 -19.543 1.00 77.75 111 PRO A O 1
ATOM 846 N N . ASP A 1 112 ? -5.917 10.860 -19.227 1.00 83.81 112 ASP A N 1
ATOM 847 C CA . ASP A 1 112 ? -5.879 10.866 -17.760 1.00 83.81 112 ASP A CA 1
ATOM 848 C C . ASP A 1 112 ? -5.309 9.572 -17.151 1.00 83.81 112 ASP A C 1
ATOM 850 O O . ASP A 1 112 ? -5.130 9.481 -15.937 1.00 83.81 112 ASP A O 1
ATOM 854 N N . LYS A 1 113 ? -5.047 8.536 -17.964 1.00 80.31 113 LYS A N 1
ATOM 855 C CA . LYS A 1 113 ? -4.511 7.251 -17.491 1.00 80.31 113 LYS A CA 1
ATOM 856 C C . LYS A 1 113 ? -3.040 7.098 -17.851 1.00 80.3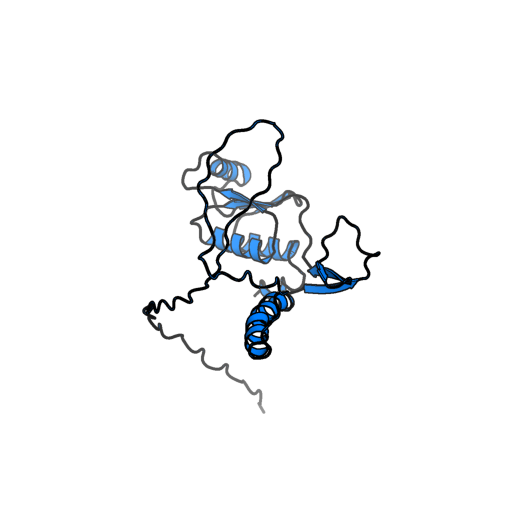1 113 LYS A C 1
ATOM 858 O O . LYS A 1 113 ? -2.627 7.334 -18.983 1.00 80.31 113 LYS A O 1
ATOM 863 N N . TYR A 1 114 ? -2.266 6.620 -16.881 1.00 81.31 114 TYR A N 1
ATOM 864 C CA . TYR A 1 114 ? -0.855 6.303 -17.061 1.00 81.31 114 TYR A CA 1
ATOM 865 C C . TYR A 1 114 ? -0.651 5.214 -18.129 1.00 81.31 114 TYR A C 1
ATOM 867 O O . TYR A 1 114 ? -1.302 4.168 -18.099 1.00 81.31 114 TYR A O 1
ATOM 875 N N . ALA A 1 115 ? 0.275 5.461 -19.057 1.00 84.19 115 ALA A N 1
ATOM 876 C CA . ALA A 1 115 ? 0.790 4.478 -20.002 1.00 84.19 115 ALA A CA 1
ATOM 877 C C . ALA A 1 115 ? 2.246 4.805 -20.340 1.00 84.19 115 ALA A C 1
ATOM 879 O O . ALA A 1 115 ? 2.603 5.970 -20.523 1.00 84.19 115 ALA A O 1
ATOM 880 N N . LEU A 1 116 ? 3.079 3.775 -20.451 1.00 84.50 116 LEU A N 1
ATOM 881 C CA . LEU A 1 116 ? 4.486 3.932 -20.800 1.00 84.50 116 LEU A CA 1
ATOM 882 C C . LEU A 1 116 ? 4.620 4.005 -22.332 1.00 84.50 116 LEU A C 1
ATOM 884 O O . LEU A 1 116 ? 4.223 3.070 -23.027 1.00 84.50 116 LEU A O 1
ATOM 888 N N . GLU A 1 117 ? 5.155 5.101 -22.879 1.00 84.00 117 GLU A N 1
ATOM 889 C CA . GLU A 1 117 ? 5.383 5.233 -24.326 1.00 84.00 117 GLU A CA 1
ATOM 890 C C . GLU A 1 117 ? 6.795 4.761 -24.694 1.00 84.00 117 GLU A C 1
ATOM 892 O O . GLU A 1 117 ? 7.791 5.376 -24.315 1.00 84.00 117 GLU A O 1
ATOM 897 N N . ILE A 1 118 ? 6.886 3.669 -25.457 1.00 82.19 118 ILE A N 1
ATOM 898 C CA . ILE A 1 118 ? 8.149 3.143 -25.986 1.00 82.19 118 ILE A CA 1
ATOM 899 C C . ILE A 1 118 ? 8.037 3.078 -27.508 1.00 82.19 118 ILE A C 1
ATOM 901 O O . ILE A 1 118 ? 7.205 2.351 -28.045 1.00 82.19 118 ILE A O 1
ATOM 905 N N . ALA A 1 119 ? 8.894 3.826 -28.209 1.00 80.25 119 ALA A N 1
ATOM 906 C CA . ALA A 1 119 ? 9.044 3.770 -29.668 1.00 80.25 119 ALA A CA 1
ATOM 907 C C . ALA A 1 119 ? 7.719 3.878 -30.463 1.00 80.25 119 ALA A C 1
ATOM 909 O O . ALA A 1 119 ? 7.551 3.240 -31.498 1.00 80.25 119 ALA A O 1
ATOM 910 N N . GLY A 1 120 ? 6.766 4.685 -29.979 1.00 78.00 120 GLY A N 1
ATOM 911 C CA . GLY A 1 120 ? 5.465 4.892 -30.624 1.00 78.00 120 GLY A CA 1
ATOM 912 C C . GLY A 1 120 ? 4.362 3.906 -30.218 1.00 78.00 120 GLY A C 1
ATOM 913 O O . GLY A 1 120 ? 3.217 4.094 -30.632 1.00 78.00 120 GLY A O 1
ATOM 914 N N . PHE A 1 121 ? 4.660 2.922 -29.371 1.00 77.06 121 PHE A N 1
ATOM 915 C CA . PHE A 1 121 ? 3.674 2.048 -28.736 1.00 77.06 121 PHE A CA 1
ATOM 916 C C . PHE A 1 121 ? 3.379 2.531 -27.315 1.00 77.06 121 PHE A C 1
ATOM 918 O O . PHE A 1 121 ? 4.291 2.963 -26.609 1.00 77.06 121 PHE A O 1
ATOM 925 N N . LYS A 1 122 ? 2.114 2.447 -26.882 1.00 85.88 122 LYS A N 1
ATOM 926 C CA . LYS A 1 122 ? 1.744 2.675 -25.482 1.00 85.88 122 LYS A CA 1
ATOM 927 C C . LYS A 1 122 ? 1.578 1.325 -24.785 1.00 85.88 122 LYS A C 1
ATOM 929 O O . LYS A 1 122 ? 0.728 0.521 -25.163 1.00 85.88 122 LYS A O 1
ATOM 934 N N . LEU A 1 123 ? 2.390 1.072 -23.767 1.00 85.44 123 LEU A N 1
ATOM 935 C CA . LEU A 1 123 ? 2.253 -0.079 -22.886 1.00 85.44 123 LEU A CA 1
ATOM 936 C C . LEU A 1 123 ? 1.294 0.294 -21.753 1.00 85.44 123 LEU A C 1
ATOM 938 O O . LEU A 1 123 ? 1.595 1.137 -20.905 1.00 85.44 123 LEU A O 1
ATOM 942 N N . LYS A 1 124 ? 0.120 -0.335 -21.759 1.00 86.69 124 LYS A N 1
ATOM 943 C CA . LYS A 1 124 ? -0.838 -0.281 -20.661 1.00 86.69 124 LYS A CA 1
ATOM 944 C C . LYS A 1 124 ? -0.466 -1.366 -19.661 1.00 86.69 124 LYS A C 1
ATOM 946 O O . LYS A 1 124 ? -0.736 -2.549 -19.884 1.00 86.69 124 LYS A O 1
ATOM 951 N N . GLU A 1 125 ? 0.152 -0.943 -18.571 1.00 83.50 125 GLU A N 1
ATOM 952 C CA . GLU A 1 125 ? 0.467 -1.793 -17.431 1.00 83.50 125 GLU A CA 1
ATOM 953 C C . GLU A 1 125 ? -0.725 -1.818 -16.477 1.00 83.50 125 GLU A C 1
ATOM 955 O O . GLU A 1 125 ? -1.276 -0.781 -16.111 1.00 83.50 125 GLU A O 1
ATOM 960 N N . THR A 1 126 ? -1.161 -3.013 -16.099 1.00 81.31 126 THR A N 1
ATOM 961 C CA . THR A 1 126 ? -2.223 -3.206 -15.112 1.00 81.31 126 THR A CA 1
ATOM 962 C C . THR A 1 126 ? -1.782 -4.245 -14.102 1.00 81.31 126 THR A C 1
ATOM 964 O O . THR A 1 126 ? -1.181 -5.252 -14.470 1.00 81.31 126 THR A O 1
ATOM 967 N N . SER A 1 127 ? -2.096 -4.018 -12.834 1.00 76.69 127 SER A N 1
ATOM 968 C CA . SER A 1 127 ? -2.026 -5.035 -11.794 1.00 76.69 127 SER A CA 1
ATOM 969 C C . SER A 1 127 ? -3.446 -5.412 -11.391 1.00 76.69 127 SER A C 1
ATOM 971 O O . SER A 1 127 ? -4.318 -4.556 -11.226 1.00 76.69 127 SER A O 1
ATOM 973 N N . LYS A 1 128 ? -3.717 -6.712 -11.264 1.00 77.69 128 LYS A N 1
ATOM 974 C CA . LYS A 1 128 ? -4.949 -7.161 -10.610 1.00 77.69 128 LYS A CA 1
ATOM 975 C C . LYS A 1 128 ? -4.789 -6.875 -9.120 1.00 77.69 128 LYS A C 1
ATOM 977 O O . LYS A 1 128 ? -3.984 -7.522 -8.466 1.00 77.69 128 LYS A O 1
ATOM 982 N N . LEU A 1 129 ? -5.521 -5.895 -8.612 1.00 78.12 129 LEU A N 1
ATOM 983 C CA . LEU A 1 129 ? -5.549 -5.542 -7.196 1.00 78.12 129 LEU A CA 1
ATOM 984 C C . LEU A 1 129 ? -6.879 -6.004 -6.590 1.00 78.12 129 LEU A C 1
ATOM 986 O O . LEU A 1 129 ? -7.862 -6.199 -7.310 1.00 78.12 129 LEU A O 1
ATOM 990 N N . GLY A 1 130 ? -6.906 -6.213 -5.272 1.00 81.38 130 GLY A N 1
ATOM 991 C CA . GLY A 1 130 ? -8.159 -6.425 -4.544 1.00 81.38 130 GLY A CA 1
ATOM 992 C C . GLY A 1 130 ? -9.060 -5.180 -4.579 1.00 81.38 130 GLY A C 1
ATOM 993 O O . GLY A 1 130 ? -8.631 -4.124 -5.060 1.00 81.38 130 GLY A O 1
ATOM 994 N N . PRO A 1 131 ? -10.311 -5.280 -4.092 1.00 87.62 131 PRO A N 1
ATOM 995 C CA . PRO A 1 131 ? -11.185 -4.115 -3.996 1.00 87.62 131 PRO A CA 1
ATOM 996 C C . PRO A 1 131 ? -10.491 -3.042 -3.150 1.00 87.62 131 PRO A C 1
ATOM 998 O O . PRO A 1 131 ? -9.948 -3.347 -2.092 1.00 87.62 131 PRO A O 1
ATOM 1001 N N . ARG A 1 132 ? -10.461 -1.796 -3.627 1.00 89.19 132 ARG A N 1
ATOM 1002 C CA . ARG A 1 132 ? -9.839 -0.685 -2.897 1.00 89.19 132 ARG A CA 1
ATOM 1003 C C . ARG A 1 132 ? -10.898 0.041 -2.064 1.00 89.19 132 ARG A C 1
ATOM 1005 O O . ARG A 1 132 ? -12.010 0.226 -2.562 1.00 89.19 132 ARG A O 1
ATOM 1012 N N . PRO A 1 133 ? -10.595 0.411 -0.810 1.00 90.50 133 PRO A N 1
ATOM 1013 C CA . PRO A 1 133 ? -11.540 1.140 0.025 1.00 90.50 133 PRO A CA 1
ATOM 1014 C C . PRO A 1 133 ? -11.760 2.560 -0.521 1.00 90.50 133 PRO A C 1
ATOM 1016 O O . PRO A 1 133 ? -10.815 3.201 -0.972 1.00 90.50 133 PRO A O 1
ATOM 1019 N N . GLU A 1 134 ? -12.998 3.062 -0.477 1.00 91.19 134 GLU A N 1
ATOM 1020 C CA . GLU A 1 134 ? -13.314 4.434 -0.917 1.00 91.19 134 GLU A CA 1
ATOM 1021 C C . GLU A 1 134 ? -12.781 5.480 0.068 1.00 91.19 134 GLU A C 1
ATOM 1023 O O . GLU A 1 134 ? -12.304 6.543 -0.328 1.00 91.19 134 GLU A O 1
ATOM 1028 N N . LYS A 1 135 ? -12.858 5.170 1.367 1.00 93.88 135 LYS A N 1
ATOM 1029 C CA . LYS A 1 135 ? -12.289 5.968 2.454 1.00 93.88 135 LYS A CA 1
ATOM 1030 C C . LYS A 1 135 ? -11.128 5.210 3.095 1.00 93.88 135 LYS A C 1
ATOM 1032 O O . LYS A 1 135 ? -11.268 4.009 3.335 1.00 93.88 135 LYS A O 1
ATOM 1037 N N . PRO A 1 136 ? -10.017 5.885 3.426 1.00 94.44 136 PRO A N 1
ATOM 1038 C CA . PRO A 1 136 ? -8.868 5.217 4.018 1.00 94.44 136 PRO A CA 1
ATOM 1039 C C . PRO A 1 136 ? -9.230 4.624 5.383 1.00 94.44 136 PRO A C 1
ATOM 1041 O O . PRO A 1 136 ? -9.946 5.239 6.176 1.00 94.44 136 PRO A O 1
ATOM 1044 N N . ILE A 1 137 ? -8.731 3.419 5.649 1.00 95.25 137 ILE A N 1
ATOM 1045 C CA . ILE A 1 137 ? -8.945 2.721 6.923 1.00 95.25 137 ILE A CA 1
ATOM 1046 C C . ILE A 1 137 ? -8.133 3.437 8.002 1.00 95.25 137 ILE A C 1
ATOM 1048 O O . ILE A 1 137 ? -7.001 3.849 7.757 1.00 95.25 137 ILE A O 1
ATOM 1052 N N . GLU A 1 138 ? -8.685 3.583 9.201 1.00 95.44 138 GLU A N 1
ATOM 1053 C CA . GLU A 1 138 ? -7.976 4.182 10.328 1.00 95.44 138 GLU A CA 1
ATOM 1054 C C . GLU A 1 138 ? -7.342 3.085 11.187 1.00 95.44 138 GLU A C 1
ATOM 1056 O O . GLU A 1 138 ? -8.031 2.186 11.675 1.00 95.44 138 GLU A O 1
ATOM 1061 N N . ILE A 1 139 ? -6.029 3.158 11.414 1.00 95.56 139 ILE A N 1
ATOM 1062 C CA . ILE A 1 139 ? -5.311 2.226 12.288 1.00 95.56 139 ILE A CA 1
ATOM 1063 C C . ILE A 1 139 ? -4.601 3.006 13.389 1.00 95.56 139 ILE A C 1
ATOM 1065 O O . ILE A 1 139 ? -3.670 3.773 13.151 1.00 95.56 139 ILE A O 1
ATOM 1069 N N . TYR A 1 140 ? -5.030 2.777 14.625 1.00 94.81 140 TYR A N 1
ATOM 1070 C CA . TYR A 1 140 ? -4.407 3.320 15.822 1.00 94.81 140 TYR A CA 1
ATOM 1071 C C . TYR A 1 140 ? -3.343 2.345 16.301 1.00 94.81 140 TYR A C 1
ATOM 1073 O O . TYR A 1 140 ? -3.629 1.189 16.633 1.00 94.81 140 TYR A O 1
ATOM 1081 N N . GLU A 1 141 ? -2.099 2.805 16.339 1.00 93.88 141 GLU A N 1
ATOM 1082 C CA . GLU A 1 141 ? -0.976 1.906 16.549 1.00 93.88 141 GLU A CA 1
ATOM 1083 C C . GLU A 1 141 ? 0.174 2.530 17.329 1.00 93.88 141 GLU A C 1
ATOM 1085 O O . GLU A 1 141 ? 0.230 3.735 17.553 1.00 93.88 141 GLU A O 1
ATOM 1090 N N . PHE A 1 142 ? 1.119 1.695 17.749 1.00 92.00 142 PHE A N 1
ATOM 1091 C CA . PHE A 1 142 ? 2.291 2.124 18.494 1.00 92.00 142 PHE A CA 1
ATOM 1092 C C . PHE A 1 142 ? 3.556 1.554 17.854 1.00 92.00 142 PHE A C 1
ATOM 1094 O O . PHE A 1 142 ? 3.685 0.338 17.711 1.00 92.00 142 PHE A O 1
ATOM 1101 N N . GLU A 1 143 ? 4.512 2.422 17.512 1.00 90.06 143 GLU A N 1
ATOM 1102 C CA . GLU A 1 143 ? 5.684 2.057 16.704 1.00 90.06 143 GLU A CA 1
ATOM 1103 C C . GLU A 1 143 ? 6.486 0.883 17.274 1.00 90.06 143 GLU A C 1
ATOM 1105 O O . GLU A 1 143 ? 6.869 -0.017 16.527 1.00 90.06 143 GLU A O 1
ATOM 1110 N N . SER A 1 144 ? 6.675 0.849 18.599 1.00 90.88 144 SER A N 1
ATOM 1111 C CA . SER A 1 144 ? 7.450 -0.201 19.279 1.00 90.88 144 SER A CA 1
ATOM 1112 C C . SER A 1 144 ? 6.652 -1.465 19.640 1.00 90.88 144 SER A C 1
ATOM 1114 O O . SER A 1 144 ? 7.182 -2.360 20.295 1.00 90.88 144 SER A O 1
ATOM 1116 N N . CYS A 1 145 ? 5.386 -1.573 19.219 1.00 90.50 145 CYS A N 1
ATOM 1117 C CA . CYS A 1 145 ? 4.574 -2.771 19.430 1.00 90.50 145 CYS A CA 1
ATOM 1118 C C . CYS A 1 145 ? 4.796 -3.807 18.305 1.00 90.50 145 CYS A C 1
ATOM 1120 O O . CYS A 1 145 ? 4.549 -3.496 17.135 1.00 90.50 145 CYS A O 1
ATOM 1122 N N . PRO A 1 146 ? 5.180 -5.064 18.617 1.00 93.69 146 PRO A N 1
ATOM 1123 C CA . PRO A 1 146 ? 5.377 -6.102 17.601 1.00 93.69 146 PRO A CA 1
ATOM 1124 C C . PRO A 1 146 ? 4.074 -6.500 16.888 1.00 93.69 146 PRO A C 1
ATOM 1126 O O . PRO A 1 146 ? 4.101 -6.837 15.709 1.00 93.69 146 PRO A O 1
ATOM 1129 N N . PHE A 1 147 ? 2.921 -6.413 17.558 1.00 94.06 147 PHE A N 1
ATOM 1130 C CA . PHE A 1 147 ? 1.616 -6.712 16.953 1.00 94.06 147 PHE A CA 1
ATOM 1131 C C . PHE A 1 147 ? 1.196 -5.653 15.928 1.00 94.06 147 PHE A C 1
ATOM 1133 O O . PHE A 1 147 ? 0.651 -5.983 14.879 1.00 94.06 147 PHE A O 1
ATOM 1140 N N . CYS A 1 148 ? 1.510 -4.381 16.193 1.00 94.62 148 CYS A N 1
ATOM 1141 C CA . CYS A 1 148 ? 1.293 -3.293 15.237 1.00 94.62 148 CYS A CA 1
ATOM 1142 C C . CYS A 1 148 ? 2.177 -3.460 13.994 1.00 94.62 148 CYS A C 1
ATOM 1144 O O . CYS A 1 148 ? 1.723 -3.235 12.875 1.00 94.62 148 CYS A O 1
ATOM 1146 N N . ARG A 1 149 ? 3.414 -3.942 14.181 1.00 95.06 149 ARG A N 1
ATOM 1147 C CA . ARG A 1 149 ? 4.310 -4.268 13.068 1.00 95.06 149 ARG A CA 1
ATOM 1148 C C . ARG A 1 149 ? 3.715 -5.330 12.136 1.00 95.06 149 ARG A C 1
ATOM 1150 O O . ARG A 1 149 ? 3.779 -5.133 10.929 1.00 95.06 149 ARG A O 1
ATOM 1157 N N . LYS A 1 150 ? 3.096 -6.394 12.667 1.00 94.31 150 LYS A N 1
ATOM 1158 C CA . LYS A 1 150 ? 2.418 -7.409 11.835 1.00 94.31 150 LYS A CA 1
ATOM 1159 C C . LYS A 1 150 ? 1.345 -6.785 10.935 1.00 94.31 150 LYS A C 1
ATOM 1161 O O . LYS A 1 150 ? 1.288 -7.075 9.746 1.00 94.31 150 LYS A O 1
ATOM 1166 N N . VAL A 1 151 ? 0.508 -5.910 11.497 1.00 95.62 151 VAL A N 1
ATOM 1167 C CA . VAL A 1 151 ? -0.562 -5.240 10.740 1.00 95.62 151 VAL A CA 1
ATOM 1168 C C . VAL A 1 151 ? 0.023 -4.324 9.663 1.00 95.62 151 VAL A C 1
ATOM 1170 O O . VAL A 1 151 ? -0.424 -4.385 8.523 1.00 95.62 151 VAL A O 1
ATOM 1173 N N . ARG A 1 152 ? 1.069 -3.543 9.976 1.00 95.31 152 ARG A N 1
ATOM 1174 C CA . ARG A 1 152 ? 1.790 -2.723 8.983 1.00 95.31 152 ARG A CA 1
ATOM 1175 C C . ARG A 1 152 ? 2.355 -3.548 7.831 1.00 95.31 152 ARG A C 1
ATOM 1177 O O . ARG A 1 152 ? 2.244 -3.134 6.682 1.00 95.31 152 ARG A O 1
ATOM 1184 N N . GLU A 1 153 ? 2.945 -4.704 8.130 1.00 94.50 153 GLU A N 1
ATOM 1185 C CA . GLU A 1 153 ? 3.478 -5.608 7.106 1.00 94.50 153 GLU A CA 1
ATOM 1186 C C . GLU A 1 153 ? 2.363 -6.082 6.162 1.00 94.50 153 GLU A C 1
ATOM 1188 O O . GLU A 1 153 ? 2.533 -6.028 4.948 1.00 94.50 153 GLU A O 1
ATOM 1193 N N . ILE A 1 154 ? 1.192 -6.447 6.689 1.00 93.56 154 ILE A N 1
ATOM 1194 C CA . ILE A 1 154 ? 0.054 -6.876 5.863 1.00 93.56 154 ILE A CA 1
ATOM 1195 C C . ILE A 1 154 ? -0.564 -5.729 5.066 1.00 93.56 154 ILE A C 1
ATOM 1197 O O . ILE A 1 154 ? -0.871 -5.913 3.892 1.00 93.56 154 ILE A O 1
ATOM 1201 N N . VAL A 1 155 ? -0.706 -4.542 5.657 1.00 93.81 155 VAL A N 1
ATOM 1202 C CA . VAL A 1 155 ? -1.175 -3.347 4.938 1.00 93.81 155 VAL A CA 1
ATOM 1203 C C . VAL A 1 155 ? -0.254 -3.029 3.757 1.00 93.81 155 VAL A C 1
ATOM 1205 O O . VAL A 1 155 ? -0.746 -2.754 2.666 1.00 93.81 155 VAL A O 1
ATOM 1208 N N . ALA A 1 156 ? 1.065 -3.140 3.944 1.00 92.12 156 ALA A N 1
ATOM 1209 C CA . ALA A 1 156 ? 2.040 -2.950 2.872 1.00 92.12 156 ALA A CA 1
ATOM 1210 C C . ALA A 1 156 ? 1.975 -4.058 1.806 1.00 92.12 156 ALA A C 1
ATOM 1212 O O . ALA A 1 156 ? 2.091 -3.770 0.620 1.00 92.12 156 ALA A O 1
ATOM 1213 N N . VAL A 1 157 ? 1.759 -5.317 2.203 1.00 90.06 157 VAL A N 1
ATOM 1214 C CA . VAL A 1 157 ? 1.598 -6.447 1.267 1.00 90.06 157 VAL A CA 1
ATOM 1215 C C . VAL A 1 157 ? 0.335 -6.304 0.414 1.00 90.06 157 VAL A C 1
ATOM 1217 O O . VAL A 1 157 ? 0.357 -6.633 -0.769 1.00 90.06 157 VAL A O 1
ATOM 1220 N N . LEU A 1 158 ? -0.761 -5.827 1.006 1.00 88.94 158 LEU A N 1
ATOM 1221 C CA . LEU A 1 158 ? -2.025 -5.586 0.305 1.00 88.94 158 LEU A CA 1
ATOM 1222 C C . LEU A 1 158 ? -2.038 -4.255 -0.466 1.00 88.94 158 LEU A C 1
ATOM 1224 O O . LEU A 1 158 ? -2.952 -4.032 -1.265 1.00 88.94 158 LEU A O 1
ATOM 1228 N N . ASP A 1 159 ? -1.027 -3.406 -0.249 1.00 90.19 159 ASP A N 1
ATOM 1229 C CA . ASP A 1 159 ? -0.906 -2.069 -0.832 1.00 90.19 159 ASP A CA 1
ATOM 1230 C C . ASP A 1 159 ? -2.182 -1.241 -0.587 1.00 90.19 159 ASP A C 1
ATOM 1232 O O . ASP A 1 159 ? -2.839 -0.770 -1.512 1.00 90.19 159 ASP A O 1
ATOM 1236 N N . LEU A 1 160 ? -2.604 -1.155 0.679 1.00 91.00 160 LEU A N 1
ATOM 1237 C CA . LEU A 1 160 ? -3.808 -0.420 1.075 1.00 91.00 160 LEU A CA 1
ATOM 1238 C C . LEU A 1 160 ? -3.473 0.983 1.575 1.00 91.00 160 LEU A C 1
ATOM 1240 O O . LEU A 1 160 ? -2.569 1.165 2.392 1.00 91.00 160 LEU A O 1
ATOM 1244 N N . ASP A 1 161 ? -4.287 1.950 1.157 1.00 91.69 161 ASP A N 1
ATOM 1245 C CA . ASP A 1 161 ? -4.232 3.319 1.658 1.00 91.69 161 ASP A CA 1
ATOM 1246 C C . ASP A 1 161 ? -4.881 3.394 3.047 1.00 91.69 161 ASP A C 1
ATOM 1248 O O . ASP A 1 161 ? -6.092 3.219 3.220 1.00 91.69 161 ASP A O 1
ATOM 1252 N N . VAL A 1 162 ? -4.049 3.633 4.060 1.00 94.56 162 VAL A N 1
ATOM 1253 C CA . VAL A 1 162 ? -4.430 3.605 5.476 1.00 94.56 162 VAL A CA 1
ATOM 1254 C C . VAL A 1 162 ? -3.936 4.867 6.177 1.00 94.56 162 VAL A C 1
ATOM 1256 O O . VAL A 1 162 ? -2.810 5.319 5.968 1.00 94.56 162 VAL A O 1
ATOM 1259 N N . LEU A 1 163 ? -4.770 5.414 7.061 1.00 95.50 163 LEU A N 1
ATOM 1260 C CA . LEU A 1 163 ? -4.403 6.476 7.988 1.00 95.50 163 LEU A CA 1
ATOM 1261 C C . LEU A 1 163 ? -3.894 5.873 9.298 1.00 95.50 163 LEU A C 1
ATOM 1263 O O . LEU A 1 163 ? -4.659 5.313 10.086 1.00 95.50 163 LEU A O 1
ATOM 1267 N N . PHE A 1 164 ? -2.594 6.017 9.547 1.00 94.56 164 PHE A N 1
ATOM 1268 C CA . PHE A 1 164 ? -1.978 5.593 10.799 1.00 94.56 164 PHE A CA 1
ATOM 1269 C C . PHE A 1 164 ? -2.029 6.707 11.849 1.00 94.56 164 PHE A C 1
ATOM 1271 O O . PHE A 1 164 ? -1.503 7.801 11.646 1.00 94.56 164 PHE A O 1
ATOM 1278 N N . TYR A 1 165 ? -2.621 6.404 13.004 1.00 94.06 165 TYR A N 1
ATOM 1279 C CA . TYR A 1 165 ? -2.653 7.283 14.169 1.00 94.06 165 TYR A CA 1
ATOM 1280 C C . TYR A 1 165 ? -1.653 6.800 15.227 1.00 94.06 165 TYR A C 1
ATOM 1282 O O . TYR A 1 165 ? -1.937 5.837 15.954 1.00 94.06 165 TYR A O 1
ATOM 1290 N N . PRO A 1 166 ? -0.486 7.458 15.359 1.00 92.75 166 PRO A N 1
ATOM 1291 C CA . PRO A 1 166 ? 0.537 7.038 16.302 1.00 92.75 166 PRO A CA 1
ATOM 1292 C C . PRO A 1 166 ? 0.086 7.294 17.744 1.00 92.75 166 PRO A C 1
ATOM 1294 O O . PRO A 1 166 ? -0.290 8.400 18.131 1.00 92.75 166 PRO A O 1
ATOM 1297 N N . CYS A 1 167 ? 0.171 6.262 18.571 1.00 91.75 167 CYS A N 1
ATOM 1298 C CA . CYS A 1 167 ? -0.239 6.256 19.968 1.00 91.75 167 CYS A CA 1
ATOM 1299 C C . CYS A 1 167 ? 0.971 5.952 20.867 1.00 91.75 167 CYS A C 1
ATOM 1301 O O . CYS A 1 167 ? 1.075 4.846 21.410 1.00 91.75 167 CYS A O 1
ATOM 1303 N N . PRO A 1 168 ? 1.911 6.906 21.043 1.00 90.50 168 PRO A N 1
ATOM 1304 C CA . PRO A 1 168 ? 3.064 6.710 21.911 1.00 90.50 168 PRO A CA 1
ATOM 1305 C C . PRO A 1 168 ? 2.652 6.417 23.361 1.00 90.50 168 PRO A C 1
ATOM 1307 O O . PRO A 1 168 ? 1.510 6.646 23.787 1.00 90.50 168 PRO A O 1
ATOM 1310 N N . ARG A 1 169 ? 3.600 5.906 24.156 1.00 84.56 169 ARG A N 1
ATOM 1311 C CA . ARG A 1 169 ? 3.420 5.813 25.613 1.00 84.56 169 ARG A CA 1
ATOM 1312 C C . ARG A 1 169 ? 3.105 7.216 26.145 1.00 84.56 169 ARG A C 1
ATOM 1314 O O . ARG A 1 169 ? 3.856 8.145 25.881 1.00 84.56 169 ARG A O 1
ATOM 1321 N N . ASN A 1 170 ? 1.978 7.354 26.843 1.00 83.94 170 ASN A N 1
ATOM 1322 C CA . ASN A 1 170 ? 1.460 8.617 27.391 1.00 83.94 170 ASN A CA 1
ATOM 1323 C C . ASN A 1 170 ? 1.120 9.716 26.359 1.00 83.94 170 ASN A C 1
ATOM 1325 O O . ASN A 1 170 ? 1.100 10.893 26.705 1.00 83.94 170 ASN A O 1
ATOM 1329 N N . GLY A 1 171 ? 0.819 9.360 25.104 1.00 83.25 171 GLY A N 1
ATOM 1330 C CA . GLY A 1 171 ? 0.344 10.335 24.115 1.00 83.25 171 GLY A CA 1
ATOM 1331 C C . GLY A 1 171 ? -1.018 10.949 24.501 1.00 83.25 171 GLY A C 1
ATOM 1332 O O . GLY A 1 171 ? -1.942 10.187 24.787 1.00 83.25 171 GLY A O 1
ATOM 1333 N N . PRO A 1 172 ? -1.188 12.285 24.472 1.00 84.88 172 PRO A N 1
ATOM 1334 C CA . PRO A 1 172 ? -2.414 12.943 24.939 1.00 84.88 172 PRO A CA 1
ATOM 1335 C C . PRO A 1 172 ? -3.573 12.927 23.929 1.00 84.88 172 PRO A C 1
ATOM 1337 O O . PRO A 1 172 ? -4.715 13.119 24.325 1.00 84.88 172 PRO A O 1
ATOM 1340 N N . ASN A 1 173 ? -3.307 12.690 22.640 1.00 86.50 173 ASN A N 1
ATOM 1341 C CA . ASN A 1 173 ? -4.306 12.887 21.580 1.00 86.50 173 ASN A CA 1
ATOM 1342 C C . ASN A 1 173 ? -5.078 11.599 21.243 1.00 86.50 173 ASN A C 1
ATOM 1344 O O . ASN A 1 173 ? -6.259 11.458 21.544 1.00 86.50 173 ASN A O 1
ATOM 1348 N N . PHE A 1 174 ? -4.408 10.630 20.617 1.00 88.69 174 PHE A N 1
ATOM 1349 C CA . PHE A 1 174 ? -5.082 9.476 20.007 1.00 88.69 174 PHE A CA 1
ATOM 1350 C C . PHE A 1 174 ? -5.307 8.312 20.979 1.00 88.69 174 PHE A C 1
ATOM 1352 O O . PHE A 1 174 ? -6.312 7.610 20.900 1.00 88.69 174 PHE A O 1
ATOM 1359 N N . ARG A 1 175 ? -4.414 8.141 21.956 1.00 88.19 175 ARG A N 1
ATOM 1360 C CA . ARG A 1 175 ? -4.504 7.090 22.977 1.00 88.19 175 ARG A CA 1
ATOM 1361 C C . ARG A 1 175 ? -5.779 7.167 23.837 1.00 88.19 175 ARG A C 1
ATOM 1363 O O . ARG A 1 175 ? -6.414 6.124 24.004 1.00 88.19 175 ARG A O 1
ATOM 1370 N N . PRO A 1 176 ? -6.199 8.336 24.368 1.00 90.44 176 PRO A N 1
ATOM 1371 C CA . PRO A 1 176 ? -7.475 8.421 25.076 1.00 90.44 176 PRO A CA 1
ATOM 1372 C C . PRO A 1 176 ? -8.670 8.213 24.140 1.00 90.44 176 PRO A C 1
ATOM 1374 O O . PRO A 1 176 ? -9.638 7.582 24.556 1.00 90.44 176 PRO A O 1
ATOM 1377 N N . LYS A 1 177 ? -8.583 8.644 22.872 1.00 89.44 177 LYS A N 1
ATOM 1378 C CA . LYS A 1 177 ? -9.636 8.427 21.867 1.00 89.44 177 LYS A CA 1
ATOM 1379 C C . LYS A 1 177 ? -9.923 6.935 21.662 1.00 89.44 177 LYS A C 1
ATOM 1381 O O . LYS A 1 177 ? -11.082 6.542 21.639 1.00 89.44 177 LYS A O 1
ATOM 1386 N N . VAL A 1 178 ? -8.894 6.086 21.597 1.00 91.00 178 VAL A N 1
ATOM 1387 C CA . VAL A 1 178 ? -9.072 4.620 21.497 1.00 91.00 178 VAL A CA 1
ATOM 1388 C C . VAL A 1 178 ? -9.775 4.050 22.729 1.00 91.00 178 VAL A C 1
ATOM 1390 O O . VAL A 1 178 ? -10.668 3.220 22.595 1.00 91.00 178 VAL A O 1
ATOM 1393 N N . GLY A 1 179 ? -9.427 4.535 23.924 1.00 88.69 179 GLY A N 1
ATOM 1394 C CA . GLY A 1 179 ? -10.119 4.152 25.157 1.00 88.69 179 GLY A CA 1
ATOM 1395 C C . GLY A 1 179 ? -11.595 4.563 25.170 1.00 88.69 179 GLY A C 1
ATOM 1396 O O . GLY A 1 179 ? -12.424 3.801 25.651 1.00 88.69 179 GLY A O 1
ATOM 1397 N N . GLN A 1 180 ? -11.932 5.724 24.604 1.00 89.88 180 GLN A N 1
ATOM 1398 C CA . GLN A 1 180 ? -13.319 6.184 24.470 1.00 89.88 180 GLN A CA 1
ATOM 1399 C C . GLN A 1 180 ? -14.101 5.390 23.415 1.00 89.88 180 GLN A C 1
ATOM 1401 O O . GLN A 1 180 ? -15.268 5.087 23.631 1.00 89.88 180 GLN A O 1
ATOM 1406 N N . MET A 1 181 ? -13.469 5.044 22.288 1.00 87.44 181 MET A N 1
ATOM 1407 C CA . MET A 1 181 ? -14.137 4.365 21.171 1.00 87.44 181 MET A CA 1
ATOM 1408 C C . MET A 1 181 ? -14.302 2.859 21.389 1.00 87.44 181 MET A C 1
ATOM 1410 O O . MET A 1 181 ? -15.376 2.330 21.135 1.00 87.44 181 MET A O 1
ATOM 1414 N N . GLY A 1 182 ? -13.256 2.162 21.839 1.00 82.62 182 GLY A N 1
ATOM 1415 C CA . GLY A 1 182 ? -13.284 0.703 21.984 1.00 82.62 182 GLY A CA 1
ATOM 1416 C C . GLY A 1 182 ? -13.166 0.210 23.431 1.00 82.62 182 GLY A C 1
ATOM 1417 O O . GLY A 1 182 ? -13.028 -0.986 23.682 1.00 82.62 182 GLY A O 1
ATOM 1418 N N . GLY A 1 183 ? -13.214 1.116 24.413 1.00 86.50 183 GLY A N 1
ATOM 1419 C CA . GLY A 1 183 ? -13.263 0.787 25.843 1.00 86.50 183 GLY A CA 1
ATOM 1420 C C . GLY A 1 183 ? -11.937 0.313 26.451 1.00 86.50 183 GLY A C 1
ATOM 1421 O O . GLY A 1 183 ? -11.784 0.326 27.671 1.00 86.50 183 GLY A O 1
ATOM 1422 N N . LYS A 1 184 ? -10.954 -0.081 25.630 1.00 88.25 184 LYS A N 1
ATOM 1423 C CA . LYS A 1 184 ? -9.637 -0.564 26.074 1.00 88.25 184 LYS A CA 1
ATOM 1424 C C . LYS A 1 184 ? -8.511 0.153 25.335 1.00 88.25 184 LYS A C 1
ATOM 1426 O O . LYS A 1 184 ? -8.543 0.310 24.118 1.00 88.25 184 LYS A O 1
ATOM 1431 N N . GLN A 1 185 ? -7.457 0.531 26.060 1.00 86.19 185 GLN A N 1
ATOM 1432 C CA . GLN A 1 185 ? -6.230 1.094 25.477 1.00 86.19 185 GLN A CA 1
ATOM 1433 C C . GLN A 1 185 ? -5.278 -0.013 24.982 1.00 86.19 185 GLN A C 1
ATOM 1435 O O . GLN A 1 185 ? -4.126 -0.096 25.413 1.00 86.19 185 GLN A O 1
ATOM 1440 N N . GLN A 1 186 ? -5.782 -0.884 24.107 1.00 89.81 186 GLN A N 1
ATOM 1441 C CA . GLN A 1 186 ? -5.026 -1.963 23.469 1.00 89.81 186 GLN A CA 1
ATOM 1442 C C . GLN A 1 186 ? -4.709 -1.593 22.015 1.00 89.81 186 GLN A C 1
ATOM 1444 O O . GLN A 1 186 ? -5.517 -0.955 21.346 1.00 89.81 186 GLN A O 1
ATOM 1449 N N . PHE A 1 187 ? -3.525 -1.983 21.538 1.00 92.50 187 PHE A N 1
ATOM 1450 C CA . PHE A 1 187 ? -3.043 -1.694 20.185 1.00 92.50 187 PHE A CA 1
ATOM 1451 C C . PHE A 1 187 ? -2.531 -2.980 19.529 1.00 92.50 187 PHE A C 1
ATOM 1453 O O . PHE A 1 187 ? -1.854 -3.756 20.211 1.00 92.50 187 PHE A O 1
ATOM 1460 N N . PRO A 1 188 ? -2.754 -3.194 18.223 1.00 94.75 188 PRO A N 1
ATOM 1461 C CA . PRO A 1 188 ? -3.414 -2.299 17.263 1.00 94.75 188 PRO A CA 1
ATOM 1462 C C . PRO A 1 188 ? -4.944 -2.239 17.430 1.00 94.75 188 PRO A C 1
ATOM 1464 O O . PRO A 1 188 ? -5.555 -3.197 17.899 1.00 94.75 188 PRO A O 1
ATOM 1467 N N . TYR A 1 189 ? -5.546 -1.115 17.035 1.00 95.06 189 TYR A N 1
ATOM 1468 C CA . TYR A 1 189 ? -7.000 -0.944 16.931 1.00 95.06 189 TYR A CA 1
ATOM 1469 C C . TYR A 1 189 ? -7.344 -0.389 15.548 1.00 95.06 189 TYR A C 1
ATOM 1471 O O . TYR A 1 189 ? -6.811 0.649 15.154 1.00 95.06 189 TYR A O 1
ATOM 1479 N N . MET A 1 190 ? -8.202 -1.089 14.809 1.00 95.25 190 MET A N 1
ATOM 1480 C CA . MET A 1 190 ? -8.582 -0.734 13.440 1.00 95.25 190 MET A CA 1
ATOM 1481 C C . MET A 1 190 ? -10.034 -0.267 13.406 1.00 95.25 190 MET A C 1
ATOM 1483 O O . MET A 1 190 ? -10.893 -0.890 14.029 1.00 95.25 190 MET A O 1
ATOM 1487 N N . VAL A 1 191 ? -10.300 0.783 12.631 1.00 95.38 191 VAL A N 1
ATOM 1488 C CA . VAL A 1 191 ? -11.641 1.258 12.290 1.00 95.38 191 VAL A CA 1
ATOM 1489 C C . VAL A 1 191 ? -11.746 1.375 10.773 1.00 95.38 191 VAL A C 1
ATOM 1491 O O . VAL A 1 191 ? -11.003 2.125 10.143 1.00 95.38 191 VAL A O 1
ATOM 1494 N N . ASP A 1 192 ? -12.677 0.634 10.185 1.00 95.25 192 ASP A N 1
ATOM 1495 C CA . ASP A 1 192 ? -12.992 0.705 8.763 1.00 95.25 192 ASP A CA 1
ATOM 1496 C C . ASP A 1 192 ? -14.242 1.580 8.550 1.00 95.25 192 ASP A C 1
ATOM 1498 O O . ASP A 1 192 ? -15.362 1.130 8.818 1.00 95.25 192 ASP A O 1
ATOM 1502 N N . PRO A 1 193 ? -14.098 2.828 8.066 1.00 94.50 193 PRO A N 1
ATOM 1503 C CA . PRO A 1 193 ? -15.229 3.731 7.853 1.00 94.50 193 PRO A CA 1
ATOM 1504 C C . PRO A 1 193 ? -16.145 3.301 6.698 1.00 94.50 193 PRO A C 1
ATOM 1506 O O . PRO A 1 193 ? -17.243 3.842 6.568 1.00 94.50 193 PRO A O 1
ATOM 1509 N N . ASN A 1 194 ? -15.716 2.358 5.851 1.00 92.75 194 ASN A N 1
ATOM 1510 C CA . ASN A 1 194 ? -16.515 1.865 4.728 1.00 92.75 194 ASN A CA 1
ATOM 1511 C C . ASN A 1 194 ? -17.544 0.826 5.187 1.00 92.75 194 ASN A C 1
ATOM 1513 O O . ASN A 1 194 ? -18.653 0.772 4.665 1.00 92.75 194 ASN A O 1
ATOM 1517 N N . THR A 1 195 ? -17.182 -0.001 6.170 1.00 91.88 195 THR A N 1
ATOM 1518 C CA . THR A 1 195 ? -18.042 -1.069 6.708 1.00 91.88 195 THR A CA 1
ATOM 1519 C C . THR A 1 195 ? -18.593 -0.763 8.098 1.00 91.88 195 THR A C 1
ATOM 1521 O O . THR A 1 195 ? -19.511 -1.444 8.549 1.00 91.88 195 THR A O 1
ATOM 1524 N N . GLY A 1 196 ? -18.042 0.242 8.784 1.00 92.12 196 GLY A N 1
ATOM 1525 C CA . GLY A 1 196 ? -18.352 0.558 10.179 1.00 92.12 196 GLY A CA 1
ATOM 1526 C C . GLY A 1 196 ? -17.759 -0.439 11.178 1.00 92.12 196 GLY A C 1
ATOM 1527 O O . GLY A 1 196 ? -18.121 -0.415 12.353 1.00 92.12 196 GLY A O 1
ATOM 1528 N N . VAL A 1 197 ? -16.872 -1.334 10.732 1.00 93.44 197 VAL A N 1
ATOM 1529 C CA . VAL A 1 197 ? -16.258 -2.355 11.583 1.00 93.44 197 VAL A CA 1
ATOM 1530 C C . VAL A 1 197 ? -15.113 -1.741 12.379 1.00 93.44 197 VAL A C 1
ATOM 1532 O O . VAL A 1 197 ? -14.208 -1.130 11.814 1.00 93.44 197 VAL A O 1
ATOM 1535 N N . ALA A 1 198 ? -15.126 -1.959 13.691 1.00 94.06 198 ALA A N 1
ATOM 1536 C CA . ALA A 1 198 ? -14.014 -1.640 14.569 1.00 94.06 198 ALA A CA 1
ATOM 1537 C C . ALA A 1 198 ? -13.615 -2.881 15.368 1.00 94.06 198 ALA A C 1
ATOM 1539 O O . ALA A 1 198 ? -14.473 -3.556 15.939 1.00 94.06 198 ALA A O 1
ATOM 1540 N N . MET A 1 199 ? -12.324 -3.210 15.381 1.00 94.19 199 MET A N 1
ATOM 1541 C CA . MET A 1 199 ? -11.839 -4.430 16.025 1.00 94.19 199 MET A CA 1
ATOM 1542 C C . MET A 1 199 ? -10.444 -4.282 16.624 1.00 94.19 199 MET A C 1
ATOM 1544 O O . MET A 1 199 ? -9.630 -3.449 16.214 1.00 94.19 199 MET A O 1
ATOM 1548 N N . TYR A 1 200 ? -10.212 -5.128 17.621 1.00 92.94 200 TYR A N 1
ATOM 1549 C CA . TYR A 1 200 ? -8.929 -5.358 18.270 1.00 92.94 200 TYR A CA 1
ATOM 1550 C C . TYR A 1 200 ? -8.301 -6.654 17.746 1.00 92.94 200 TYR A C 1
ATOM 1552 O O . TYR A 1 200 ? -8.884 -7.327 16.903 1.00 92.94 200 TYR A O 1
ATOM 1560 N N . GLU A 1 201 ? -7.141 -6.998 18.306 1.00 93.19 201 GLU A N 1
ATOM 1561 C CA . GLU A 1 201 ? -6.346 -8.192 17.998 1.00 93.19 201 GLU A CA 1
ATOM 1562 C C . GLU A 1 201 ? -5.716 -8.171 16.601 1.00 93.19 201 GLU A C 1
ATOM 1564 O O . GLU A 1 201 ? -6.380 -8.110 15.568 1.00 93.19 201 GLU A O 1
ATOM 1569 N N . SER A 1 202 ? -4.381 -8.238 16.553 1.00 95.06 202 SER A N 1
ATOM 1570 C CA . SER A 1 202 ? -3.650 -8.104 15.287 1.00 95.06 202 SER A CA 1
ATOM 1571 C C . SER A 1 202 ? -4.009 -9.190 14.284 1.00 95.06 202 SER A C 1
ATOM 1573 O O . SER A 1 202 ? -4.102 -8.910 13.095 1.00 95.06 202 SER A O 1
ATOM 1575 N N . ASP A 1 203 ? -4.192 -10.423 14.748 1.00 94.44 203 ASP A N 1
ATOM 1576 C CA . ASP A 1 203 ? -4.376 -11.564 13.855 1.00 94.44 203 ASP A CA 1
ATOM 1577 C C . ASP A 1 203 ? -5.781 -11.552 13.224 1.00 94.44 203 ASP A C 1
ATOM 1579 O O . ASP A 1 203 ? -5.937 -11.912 12.057 1.00 94.44 203 ASP A O 1
ATOM 1583 N N . ASP A 1 204 ? -6.787 -11.052 13.944 1.00 94.69 204 ASP A N 1
ATOM 1584 C CA . ASP A 1 204 ? -8.148 -10.898 13.425 1.00 94.69 204 ASP A CA 1
ATOM 1585 C C . ASP A 1 204 ? -8.256 -9.709 12.465 1.00 94.69 204 ASP A C 1
ATOM 1587 O O . ASP A 1 204 ? -8.866 -9.836 11.402 1.00 94.69 204 ASP A O 1
ATOM 1591 N N . ILE A 1 205 ? -7.566 -8.602 12.765 1.00 95.00 205 ILE A N 1
ATOM 1592 C CA . ILE A 1 205 ? -7.403 -7.474 11.835 1.00 95.00 205 ILE A CA 1
ATOM 1593 C C . ILE A 1 205 ? -6.779 -7.951 10.517 1.00 95.00 205 ILE A C 1
ATOM 1595 O O . ILE A 1 205 ? -7.278 -7.630 9.441 1.00 95.00 205 ILE A O 1
ATOM 1599 N N . ILE A 1 206 ? -5.713 -8.754 10.581 1.00 94.50 206 ILE A N 1
ATOM 1600 C CA . ILE A 1 206 ? -5.044 -9.295 9.389 1.00 94.50 206 ILE A CA 1
ATOM 1601 C C . ILE A 1 206 ? -5.998 -10.174 8.578 1.00 94.50 206 ILE A C 1
ATOM 1603 O O . ILE A 1 206 ? -6.117 -9.983 7.368 1.00 94.50 206 ILE A O 1
ATOM 1607 N N . LYS A 1 207 ? -6.716 -11.098 9.229 1.00 93.94 207 LYS A N 1
ATOM 1608 C CA . LYS A 1 207 ? -7.709 -11.952 8.557 1.00 93.94 207 LYS A CA 1
ATOM 1609 C C . LYS A 1 207 ? -8.808 -11.128 7.893 1.00 93.94 207 LYS A C 1
ATOM 1611 O O . LYS A 1 207 ? -9.181 -11.425 6.761 1.00 93.94 207 LYS A O 1
ATOM 1616 N N . TYR A 1 208 ? -9.299 -10.088 8.564 1.00 94.25 208 TYR A N 1
ATOM 1617 C CA . TYR A 1 208 ? -10.297 -9.182 8.004 1.00 94.25 208 TYR A CA 1
ATOM 1618 C C . TYR A 1 208 ? -9.764 -8.453 6.766 1.00 94.25 208 TYR A C 1
ATOM 1620 O O . TYR A 1 208 ? -10.409 -8.489 5.720 1.00 94.25 208 TYR A O 1
ATOM 1628 N N . LEU A 1 209 ? -8.573 -7.846 6.845 1.00 92.81 209 LEU A N 1
ATOM 1629 C CA . LEU A 1 209 ? -7.973 -7.111 5.727 1.00 92.81 209 LEU A CA 1
ATOM 1630 C C . LEU A 1 209 ? -7.719 -8.020 4.521 1.00 92.81 209 LEU A C 1
ATOM 1632 O O . LEU A 1 209 ? -8.075 -7.668 3.399 1.00 92.81 209 LEU A O 1
ATOM 1636 N N . VAL A 1 210 ? -7.166 -9.213 4.746 1.00 91.94 210 VAL A N 1
ATOM 1637 C CA . VAL A 1 210 ? -6.914 -10.189 3.676 1.00 91.94 210 VAL A CA 1
ATOM 1638 C C . VAL A 1 210 ? -8.223 -10.722 3.093 1.00 91.94 210 VAL A C 1
ATOM 1640 O O . VAL A 1 210 ? -8.336 -10.849 1.878 1.00 91.94 210 VAL A O 1
ATOM 1643 N N . GLY A 1 211 ? -9.229 -11.007 3.920 1.00 90.69 211 GLY A N 1
ATOM 1644 C CA . GLY A 1 211 ? -10.516 -11.518 3.447 1.00 90.69 211 GLY A CA 1
ATOM 1645 C C . GLY A 1 211 ? -11.350 -10.476 2.698 1.00 90.69 211 GLY A C 1
ATOM 1646 O O . GLY A 1 211 ? -12.036 -10.813 1.736 1.00 90.69 211 GLY A O 1
ATOM 1647 N N . LYS A 1 212 ? -11.297 -9.211 3.128 1.00 90.81 212 LYS A N 1
ATOM 1648 C CA . LYS A 1 212 ? -12.110 -8.127 2.563 1.00 90.81 212 LYS A CA 1
ATOM 1649 C C . LYS A 1 212 ? -11.443 -7.443 1.375 1.00 90.81 212 LYS A C 1
ATOM 1651 O O . LYS A 1 212 ? -12.120 -7.159 0.390 1.00 90.81 212 LYS A O 1
ATOM 1656 N N . TYR A 1 213 ? -10.145 -7.175 1.488 1.00 90.62 213 TYR A N 1
ATOM 1657 C CA . TYR A 1 213 ? -9.378 -6.358 0.546 1.00 90.62 213 TYR A CA 1
ATOM 1658 C C . TYR A 1 213 ? -8.252 -7.131 -0.153 1.00 90.62 213 TYR A C 1
ATOM 1660 O O . TYR A 1 213 ? -7.660 -6.632 -1.108 1.00 90.62 213 TYR A O 1
ATOM 1668 N N . GLY A 1 214 ? -7.961 -8.362 0.271 1.00 86.25 214 GLY A N 1
ATOM 1669 C CA . GLY A 1 214 ? -7.047 -9.244 -0.443 1.00 86.25 214 GLY A CA 1
ATOM 1670 C C . GLY A 1 214 ? -7.669 -9.829 -1.707 1.00 86.25 214 GLY A C 1
ATOM 1671 O O . GLY A 1 214 ? -8.886 -9.942 -1.858 1.00 86.25 214 GLY A O 1
ATOM 1672 N N . MET A 1 215 ? -6.815 -10.225 -2.651 1.00 74.38 215 MET A N 1
ATOM 1673 C CA . MET A 1 215 ? -7.280 -11.012 -3.791 1.00 74.38 215 MET A CA 1
ATOM 1674 C C . MET A 1 215 ? -7.679 -12.415 -3.330 1.00 74.38 215 MET A C 1
ATOM 1676 O O . MET A 1 215 ? -7.063 -12.975 -2.423 1.00 74.38 215 MET A O 1
ATOM 1680 N N . CYS A 1 216 ? -8.632 -13.028 -4.035 1.00 58.09 216 CYS A N 1
ATOM 1681 C CA . CYS A 1 216 ? -9.108 -14.390 -3.768 1.00 58.09 216 CYS A CA 1
ATOM 1682 C C . CYS A 1 216 ? -7.977 -15.443 -3.661 1.00 58.09 216 CYS A C 1
ATOM 1684 O O . CYS A 1 216 ? -8.156 -16.465 -3.008 1.00 58.09 216 CYS A O 1
ATOM 1686 N N . SER A 1 217 ? -6.803 -15.196 -4.258 1.00 58.88 217 SER A N 1
ATOM 1687 C CA . SER A 1 217 ? -5.616 -16.060 -4.171 1.00 58.88 217 SER A CA 1
ATOM 1688 C C . SER A 1 217 ? -4.825 -15.953 -2.858 1.00 58.88 217 SER A C 1
ATOM 1690 O O . SER A 1 217 ? -4.096 -16.880 -2.523 1.00 58.88 217 SER A O 1
ATOM 1692 N N . TYR A 1 218 ? -4.928 -14.848 -2.110 1.00 57.25 218 TYR A N 1
ATOM 1693 C CA . TYR A 1 218 ? -4.194 -14.652 -0.848 1.00 57.25 218 TYR A CA 1
ATOM 1694 C C . TYR A 1 218 ? -4.932 -15.216 0.368 1.00 57.25 218 TYR A C 1
ATOM 1696 O O . TYR A 1 218 ? -4.298 -15.521 1.379 1.00 57.25 218 TYR A O 1
ATOM 1704 N N . ALA A 1 219 ? -6.249 -15.416 0.261 1.00 53.38 219 ALA A N 1
ATOM 1705 C CA . ALA A 1 219 ? -7.066 -15.993 1.326 1.00 53.38 219 ALA A CA 1
ATOM 1706 C C . ALA A 1 219 ? -6.595 -17.404 1.738 1.00 53.38 219 ALA A C 1
ATOM 1708 O O . ALA A 1 219 ? -6.668 -17.755 2.911 1.00 53.38 219 ALA A O 1
ATOM 1709 N N . SER A 1 220 ? -6.040 -18.191 0.808 1.00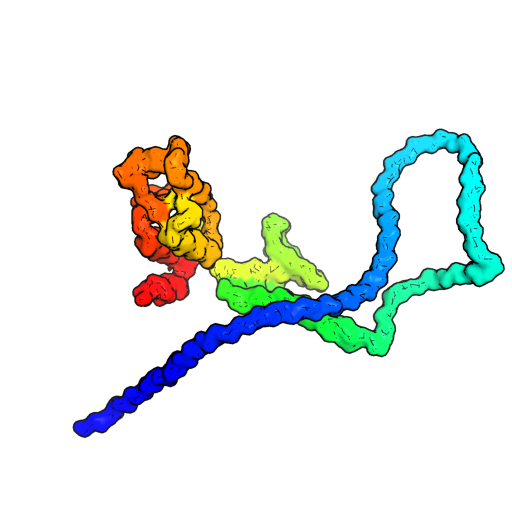 51.50 220 SER A N 1
ATOM 1710 C CA . SER A 1 220 ? -5.498 -19.525 1.103 1.00 51.50 220 SER A CA 1
ATOM 1711 C C . SER A 1 220 ? -4.110 -19.511 1.751 1.00 51.50 220 SER A C 1
ATOM 1713 O O . SER A 1 220 ? -3.746 -20.480 2.405 1.00 51.50 220 SER A O 1
ATOM 1715 N N . VAL A 1 221 ? -3.326 -18.440 1.579 1.00 56.09 221 VAL A N 1
ATOM 1716 C CA . VAL A 1 221 ? -1.936 -18.360 2.074 1.00 56.09 221 VAL A CA 1
ATOM 1717 C C . VAL A 1 221 ? -1.880 -17.992 3.561 1.00 56.09 221 VAL A C 1
ATOM 1719 O O . VAL A 1 221 ? -0.961 -18.406 4.255 1.00 56.09 221 VAL A O 1
ATOM 1722 N N . PHE A 1 222 ? -2.871 -17.247 4.058 1.00 53.00 222 PHE A N 1
ATOM 1723 C CA . PHE A 1 222 ? -2.920 -16.758 5.444 1.00 53.00 222 PHE A CA 1
ATOM 1724 C C . PHE A 1 222 ? -3.894 -17.522 6.357 1.00 53.00 222 PHE A C 1
ATOM 1726 O O . PHE A 1 222 ? -4.025 -17.179 7.530 1.00 53.00 222 PHE A O 1
ATOM 1733 N N . SER A 1 223 ? -4.582 -18.546 5.841 1.00 46.94 223 SER A N 1
ATOM 1734 C CA . SER A 1 223 ? -5.510 -19.387 6.616 1.00 46.94 223 SER A CA 1
ATOM 1735 C C . SER A 1 223 ? -4.855 -20.652 7.205 1.00 46.94 223 SER A C 1
ATOM 1737 O O . SER A 1 223 ? -5.571 -21.524 7.700 1.00 46.94 223 SER A O 1
ATOM 1739 N N . MET A 1 224 ? -3.527 -20.769 7.134 1.00 37.94 224 MET A N 1
ATOM 1740 C CA . MET A 1 224 ? -2.737 -21.937 7.543 1.00 37.94 224 MET A CA 1
ATOM 1741 C C . MET A 1 224 ? -1.760 -21.552 8.651 1.00 37.94 224 MET A C 1
ATOM 1743 O O . MET A 1 224 ? -1.603 -22.366 9.586 1.00 37.94 224 MET A O 1
#

Foldseek 3Di:
DDDDDDDDDDDDDDDDPDPDDDPPPPPDPDDPDPDDDDDDDDDDDDDDDDDDPDPDDPPPDDPDDDDPDDDDPVCPVVVVVVCVVVVVVVCVQVVPAQKDKDWDAPPPDDPVDDWDDDPRITIDIDGDAFDAAPDAKEKEAEPPDVLQVLLVVLCVVNVHRHHYDYDYDPDPPVQVVCCVPVVDSAPGWIARPRVRDIDDDSLVSSLCCCVRGNDPVCNVVSVD